Protein AF-A0A9X2FSE4-F1 (afdb_monomer_lite)

Sequence (200 aa):
MTEAEEPASAPETPPAPQLALAPPSAPRPLSRPARAAPDPEPAPVTEPETQTASSQDAEPEPETPPATDTSDAVADALAAALASTPAPAPAANPGPPMTGAEQSAFRVAVQQCWNVDVGSEAARVTLTVAFDLDPQGRVQGDVRRVGGQGGSEAAIEAAFQSARRAILRCQRDGYVLPAEKYEQWKEVEMTFDPSGMRMR

pLDDT: mean 75.87, std 19.59, range [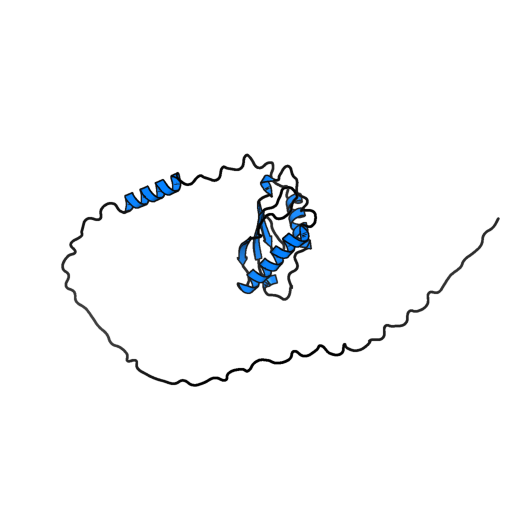38.88, 97.56]

Radius of gyration: 34.91 Å; chains: 1; bounding box: 100×98×65 Å

Structure (mmCIF, N/CA/C/O backbone):
data_AF-A0A9X2FSE4-F1
#
_entry.id   AF-A0A9X2FSE4-F1
#
loop_
_atom_site.group_PDB
_atom_site.id
_atom_site.type_symbol
_atom_site.label_atom_id
_atom_site.label_alt_id
_atom_site.label_comp_id
_atom_site.label_asym_id
_atom_site.label_entity_id
_atom_site.label_seq_id
_atom_site.pdbx_PDB_ins_code
_atom_site.Cartn_x
_atom_site.Cartn_y
_atom_site.Cartn_z
_atom_site.occupancy
_atom_site.B_iso_or_equiv
_atom_site.auth_seq_id
_atom_site.auth_comp_id
_atom_site.auth_asym_id
_atom_site.auth_atom_id
_atom_site.pdbx_PDB_model_num
ATOM 1 N N . MET A 1 1 ? -42.790 -56.589 -9.638 1.00 38.88 1 MET A N 1
ATOM 2 C CA . MET A 1 1 ? -42.576 -57.420 -10.837 1.00 38.88 1 MET A CA 1
ATOM 3 C C . MET A 1 1 ? -42.435 -56.441 -11.980 1.00 38.88 1 MET A C 1
ATOM 5 O O . MET A 1 1 ? -43.368 -55.681 -12.164 1.00 38.88 1 MET A O 1
ATOM 9 N N . THR A 1 2 ? -41.343 -56.262 -12.703 1.00 45.72 2 THR A N 1
ATOM 10 C CA . THR A 1 2 ? -40.018 -56.888 -12.847 1.00 45.72 2 THR A CA 1
ATOM 11 C C . THR A 1 2 ? -39.272 -55.849 -13.720 1.00 45.72 2 THR A C 1
ATOM 13 O O . THR A 1 2 ? -39.919 -55.209 -14.546 1.00 45.72 2 THR A O 1
ATOM 16 N N . GLU A 1 3 ? -38.085 -55.374 -13.332 1.00 48.84 3 GLU A N 1
ATOM 17 C CA . GLU A 1 3 ? -36.798 -55.693 -13.997 1.00 48.84 3 GLU A CA 1
ATOM 18 C C . GLU A 1 3 ? -36.902 -55.649 -15.532 1.00 48.84 3 GLU A C 1
ATOM 20 O O . GLU A 1 3 ? -37.735 -56.329 -16.122 1.00 48.84 3 GLU A O 1
ATOM 25 N N . ALA A 1 4 ? -36.175 -54.769 -16.215 1.00 53.94 4 ALA A N 1
ATOM 26 C CA . ALA A 1 4 ? -34.898 -55.083 -16.872 1.00 53.94 4 ALA A CA 1
ATOM 27 C C . ALA A 1 4 ? -34.822 -54.099 -18.065 1.00 53.94 4 ALA A C 1
ATOM 29 O O . ALA A 1 4 ? -35.860 -53.721 -18.598 1.00 53.94 4 ALA A O 1
ATOM 30 N N . GLU A 1 5 ? -33.712 -53.632 -18.607 1.00 59.22 5 GLU A N 1
ATOM 31 C CA . GLU A 1 5 ? -32.289 -53.805 -18.372 1.00 59.22 5 GLU A CA 1
ATOM 32 C C . GLU A 1 5 ? -31.661 -52.872 -19.418 1.00 59.22 5 GLU A C 1
ATOM 34 O O . GLU A 1 5 ? -32.062 -52.861 -20.584 1.00 59.22 5 GLU A O 1
ATOM 39 N N . GLU A 1 6 ? -30.740 -52.023 -18.983 1.00 64.81 6 GLU A N 1
ATOM 40 C CA . GLU A 1 6 ? -29.776 -51.391 -19.877 1.00 64.81 6 GLU A CA 1
ATOM 41 C C . GLU A 1 6 ? -28.691 -52.439 -20.161 1.00 64.81 6 GLU A C 1
ATOM 43 O O . GLU A 1 6 ? -28.321 -53.187 -19.252 1.00 64.81 6 GLU A O 1
ATOM 48 N N . PRO A 1 7 ? -28.132 -52.487 -21.380 1.00 58.19 7 PRO A N 1
ATOM 49 C CA . PRO A 1 7 ? -26.709 -52.175 -21.396 1.00 58.19 7 PRO A CA 1
ATOM 50 C C . PRO A 1 7 ? -26.240 -51.371 -22.620 1.00 58.19 7 PRO A C 1
ATOM 52 O O . PRO A 1 7 ? -26.471 -51.724 -23.771 1.00 58.19 7 PRO A O 1
ATOM 55 N N . ALA A 1 8 ? -25.456 -50.347 -22.285 1.00 47.50 8 ALA A N 1
ATOM 56 C CA . ALA A 1 8 ? -24.072 -50.142 -22.709 1.00 47.50 8 ALA A CA 1
ATOM 57 C C . ALA A 1 8 ? -23.718 -49.746 -24.161 1.00 47.50 8 ALA A C 1
ATOM 59 O O . ALA A 1 8 ? -23.919 -50.471 -25.129 1.00 47.50 8 ALA A O 1
ATOM 60 N N . SER A 1 9 ? -22.910 -48.677 -24.186 1.00 48.91 9 SER A N 1
ATOM 61 C CA . SER A 1 9 ? -21.738 -48.441 -25.045 1.00 48.91 9 SER A CA 1
ATOM 62 C C . SER A 1 9 ? -21.958 -48.008 -26.494 1.00 48.91 9 SER A C 1
ATOM 64 O O . SER A 1 9 ? -22.087 -48.827 -27.394 1.00 48.91 9 SER A O 1
ATOM 66 N N . ALA A 1 10 ? -21.759 -46.714 -26.759 1.00 58.28 10 ALA A N 1
ATOM 67 C CA . ALA A 1 10 ? -20.425 -46.167 -27.059 1.00 58.28 10 ALA A CA 1
ATOM 68 C C . ALA A 1 10 ? -20.511 -44.634 -27.243 1.00 58.28 10 ALA A C 1
ATOM 70 O O . ALA A 1 10 ? -21.368 -44.176 -27.998 1.00 58.28 10 ALA A O 1
ATOM 71 N N . PRO A 1 11 ? -19.659 -43.815 -26.595 1.00 53.06 11 PRO A N 1
ATOM 72 C CA . PRO A 1 11 ? -19.602 -42.393 -26.895 1.00 53.06 11 PRO A CA 1
ATOM 73 C C . PRO A 1 11 ? -18.859 -42.140 -28.211 1.00 53.06 11 PRO A C 1
ATOM 75 O O . PRO A 1 11 ? -17.763 -42.642 -28.466 1.00 53.06 11 PRO A O 1
ATOM 78 N N . GLU A 1 12 ? -19.522 -41.335 -29.027 1.00 54.59 12 GLU A N 1
ATOM 79 C CA . GLU A 1 12 ? -19.100 -40.732 -30.280 1.00 54.59 12 GLU A CA 1
ATOM 80 C C . GLU A 1 12 ? -17.696 -40.105 -30.174 1.00 54.59 12 GLU A C 1
ATOM 82 O O . GLU A 1 12 ? -17.358 -39.406 -29.218 1.00 54.59 12 GLU A O 1
ATOM 87 N N . THR A 1 13 ? -16.854 -40.388 -31.166 1.00 58.31 13 THR A N 1
ATOM 88 C CA . THR A 1 13 ? -15.516 -39.801 -31.307 1.00 58.31 13 THR A CA 1
ATOM 89 C C . THR A 1 13 ? -15.644 -38.298 -31.584 1.00 58.31 13 THR A C 1
ATOM 91 O O . THR A 1 13 ? -16.307 -37.936 -32.555 1.00 58.31 13 THR A O 1
ATOM 94 N N . PRO A 1 14 ? -15.011 -37.400 -30.807 1.00 68.69 14 PRO A N 1
ATOM 95 C CA . PRO A 1 14 ? -15.041 -35.976 -31.121 1.00 68.69 14 PRO A CA 1
ATOM 96 C C . PRO A 1 14 ? -14.159 -35.680 -32.350 1.00 68.69 14 PRO A C 1
ATOM 98 O O . PRO A 1 14 ? -13.049 -36.215 -32.448 1.00 68.69 14 PRO A O 1
ATOM 101 N N . PRO A 1 15 ? -14.591 -34.819 -33.290 1.00 62.81 15 PRO A N 1
ATOM 102 C CA . PRO A 1 15 ? -13.738 -34.394 -34.391 1.00 62.81 15 PRO A CA 1
ATOM 103 C C . PRO A 1 15 ? -12.624 -33.464 -33.886 1.00 62.81 15 PRO A C 1
ATOM 105 O O . PRO A 1 15 ? -12.834 -32.605 -33.029 1.00 62.81 15 PRO A O 1
ATOM 108 N N . ALA A 1 16 ? -11.422 -33.646 -34.436 1.00 63.47 16 ALA A N 1
ATOM 109 C CA . ALA A 1 16 ? -10.233 -32.857 -34.129 1.00 63.47 16 ALA A CA 1
ATOM 110 C C . ALA A 1 16 ? -10.429 -31.350 -34.422 1.00 63.47 16 ALA A C 1
ATOM 112 O O . ALA A 1 16 ? -11.073 -30.997 -35.416 1.00 63.47 16 ALA A O 1
ATOM 113 N N . PRO A 1 17 ? -9.840 -30.445 -33.614 1.00 62.47 17 PRO A N 1
ATOM 114 C CA . PRO A 1 17 ? -9.946 -29.008 -33.830 1.00 62.47 17 PRO A CA 1
ATOM 115 C C . PRO A 1 17 ? -9.133 -28.587 -35.058 1.00 62.47 17 PRO A C 1
ATOM 117 O O . PRO A 1 17 ? -7.914 -28.760 -35.118 1.00 62.47 17 PRO A O 1
ATOM 120 N N . GLN A 1 18 ? -9.817 -28.010 -36.045 1.00 61.47 18 GLN A N 1
ATOM 121 C CA . GLN A 1 18 ? -9.171 -27.388 -37.191 1.00 61.47 18 GLN A CA 1
ATOM 122 C C . GLN A 1 18 ? -8.450 -26.113 -36.743 1.00 61.47 18 GLN A C 1
ATOM 124 O O . GLN A 1 18 ? -9.057 -25.171 -36.235 1.00 61.47 18 GLN A O 1
ATOM 129 N N . LEU A 1 19 ? -7.132 -26.107 -36.941 1.00 55.91 19 LEU A N 1
ATOM 130 C CA . LEU A 1 19 ? -6.249 -24.953 -36.819 1.00 55.91 19 LEU A CA 1
ATOM 131 C C . LEU A 1 19 ? -6.655 -23.884 -37.846 1.00 55.91 19 LEU A C 1
ATOM 133 O O . LEU A 1 19 ? -6.151 -23.848 -38.967 1.00 55.91 19 LEU A O 1
ATOM 137 N N . ALA A 1 20 ? -7.571 -23.002 -37.454 1.00 60.12 20 ALA A N 1
ATOM 138 C CA . ALA A 1 20 ? -7.905 -21.795 -38.196 1.00 60.12 20 ALA A CA 1
ATOM 139 C C . ALA A 1 20 ? -6.886 -20.685 -37.879 1.00 60.12 20 ALA A C 1
ATOM 141 O O . ALA A 1 20 ? -7.006 -19.931 -36.919 1.00 60.12 20 ALA A O 1
ATOM 142 N N . LEU A 1 21 ? -5.823 -20.686 -38.680 1.00 57.19 21 LEU A N 1
ATOM 143 C CA . LEU A 1 21 ? -5.189 -19.536 -39.335 1.00 57.19 21 LEU A CA 1
ATOM 144 C C . LEU A 1 21 ? -5.565 -18.127 -38.817 1.00 57.19 21 LEU A C 1
ATOM 146 O O . LEU A 1 21 ? -6.654 -17.630 -39.073 1.00 57.19 21 LEU A O 1
ATOM 150 N N . ALA A 1 22 ? -4.569 -17.497 -38.186 1.00 60.19 22 ALA A N 1
ATOM 151 C CA . ALA A 1 22 ? -4.175 -16.079 -38.204 1.00 60.19 22 ALA A CA 1
ATOM 152 C C . ALA A 1 22 ? -5.255 -14.958 -38.205 1.00 60.19 22 ALA A C 1
ATOM 154 O O . ALA A 1 22 ? -6.065 -14.862 -39.127 1.00 60.19 22 ALA A O 1
ATOM 155 N N . PRO A 1 23 ? -5.185 -13.989 -37.266 1.00 67.50 23 PRO A N 1
ATOM 156 C CA . PRO A 1 23 ? -6.076 -12.829 -37.261 1.00 67.50 23 PRO A CA 1
ATOM 157 C C . PRO A 1 23 ? -5.721 -11.818 -38.372 1.00 67.50 23 PRO A C 1
ATOM 159 O O . PRO A 1 23 ? -4.550 -11.447 -38.501 1.00 67.50 23 PRO A O 1
ATOM 162 N N . PRO A 1 24 ? -6.693 -11.286 -39.138 1.00 59.19 24 PRO A N 1
ATOM 163 C CA . PRO A 1 24 ? -6.447 -10.132 -39.990 1.00 59.19 24 PRO A CA 1
ATOM 164 C C . PRO A 1 24 ? -6.537 -8.806 -39.211 1.00 59.19 24 PRO A C 1
ATOM 166 O O . PRO A 1 24 ? -7.571 -8.445 -38.660 1.00 59.19 24 PRO A O 1
ATOM 169 N N . SER A 1 25 ? -5.434 -8.058 -39.290 1.00 57.53 25 SER A N 1
ATOM 170 C CA . SER A 1 25 ? -5.367 -6.595 -39.437 1.00 57.53 25 SER A CA 1
ATOM 171 C C . SER A 1 25 ? -5.853 -5.697 -38.291 1.00 57.53 25 SER A C 1
ATOM 173 O O . SER A 1 25 ? -7.000 -5.264 -38.234 1.00 57.53 25 SER A O 1
ATOM 175 N N . ALA A 1 26 ? -4.893 -5.258 -37.471 1.00 63.41 26 ALA A N 1
ATOM 176 C CA . ALA A 1 26 ? -4.997 -4.026 -36.692 1.00 63.41 26 ALA A CA 1
ATOM 177 C C . ALA A 1 26 ? -4.962 -2.779 -37.612 1.00 63.41 26 ALA A C 1
ATOM 179 O O . ALA A 1 26 ? -4.158 -2.743 -38.554 1.00 63.41 26 ALA A O 1
ATOM 180 N N . PRO A 1 27 ? -5.767 -1.730 -37.349 1.00 64.75 27 PRO A N 1
ATOM 181 C CA . PRO A 1 27 ? -5.654 -0.461 -38.055 1.00 64.75 27 PRO A CA 1
ATOM 182 C C . PRO A 1 27 ? -4.345 0.246 -37.679 1.00 64.75 27 PRO A C 1
ATOM 184 O O . PRO A 1 27 ? -3.999 0.424 -36.512 1.00 64.75 27 PRO A O 1
ATOM 187 N N . ARG A 1 28 ? -3.597 0.623 -38.714 1.00 63.28 28 ARG A N 1
ATOM 188 C CA . ARG A 1 28 ? -2.287 1.271 -38.642 1.00 63.28 28 ARG A CA 1
ATOM 189 C C . ARG A 1 28 ? -2.463 2.725 -38.158 1.00 63.28 28 ARG A C 1
ATOM 191 O O . ARG A 1 28 ? -3.282 3.431 -38.746 1.00 63.28 28 ARG A O 1
ATOM 198 N N . PRO A 1 29 ? -1.730 3.202 -37.134 1.00 66.56 29 PRO A N 1
ATOM 199 C CA . PRO A 1 29 ? -1.832 4.593 -36.703 1.00 66.56 29 PRO A CA 1
ATOM 200 C C . PRO A 1 29 ? -1.345 5.531 -37.815 1.00 66.56 29 PRO A C 1
ATOM 202 O O . PRO A 1 29 ? -0.257 5.351 -38.370 1.00 66.56 29 PRO A O 1
ATOM 205 N N . LEU A 1 30 ? -2.169 6.527 -38.142 1.00 61.19 30 LEU A N 1
ATOM 206 C CA . LEU A 1 30 ? -1.809 7.613 -39.044 1.00 61.19 30 LEU A CA 1
ATOM 207 C C . LEU A 1 30 ? -0.837 8.573 -38.342 1.00 61.19 30 LEU A C 1
ATOM 209 O O . LEU A 1 30 ? -1.116 9.084 -37.263 1.00 61.19 30 LEU A O 1
ATOM 213 N N . SER A 1 31 ? 0.264 8.840 -39.044 1.00 55.72 31 SER A N 1
ATOM 214 C CA . SER A 1 31 ? 1.016 10.099 -39.036 1.00 55.72 31 SER A CA 1
ATOM 215 C C . SER A 1 31 ? 1.818 10.457 -37.780 1.00 55.72 31 SER A C 1
ATOM 217 O O . SER A 1 31 ? 1.374 11.146 -36.869 1.00 55.72 31 SER A O 1
ATOM 219 N N . ARG A 1 32 ? 3.098 10.080 -37.845 1.00 58.22 32 ARG A N 1
ATOM 220 C CA . ARG A 1 32 ? 4.232 10.699 -37.150 1.00 58.22 32 ARG A CA 1
ATOM 221 C C . ARG A 1 32 ? 4.420 12.147 -37.646 1.00 58.22 32 ARG A C 1
ATOM 223 O O . ARG A 1 32 ? 4.692 12.316 -38.836 1.00 58.22 32 ARG A O 1
ATOM 230 N N . PRO A 1 33 ? 4.352 13.174 -36.781 1.00 56.28 33 PRO A N 1
ATOM 231 C CA . PRO A 1 33 ? 4.863 14.501 -37.107 1.00 56.28 33 PRO A CA 1
ATOM 232 C C . PRO A 1 33 ? 6.384 14.457 -37.293 1.00 56.28 33 PRO A C 1
ATOM 234 O O . PRO A 1 33 ? 7.089 13.684 -36.643 1.00 56.28 33 PRO A O 1
ATOM 237 N N . ALA A 1 34 ? 6.858 15.256 -38.243 1.00 53.06 34 ALA A N 1
ATOM 238 C CA . ALA A 1 34 ? 8.199 15.239 -38.804 1.00 53.06 34 ALA A CA 1
ATOM 239 C C . ALA A 1 34 ? 9.333 15.339 -37.766 1.00 53.06 34 ALA A C 1
ATOM 241 O O . ALA A 1 34 ? 9.320 16.162 -36.855 1.00 53.06 34 ALA A O 1
ATOM 242 N N . ARG A 1 35 ? 10.360 14.515 -37.989 1.00 46.25 35 ARG A N 1
ATOM 243 C CA . ARG A 1 35 ? 11.695 14.628 -37.402 1.00 46.25 35 ARG A CA 1
ATOM 244 C C . ARG A 1 35 ? 12.378 15.854 -38.011 1.00 46.25 35 ARG A C 1
ATOM 246 O O . ARG A 1 35 ? 12.666 15.841 -39.205 1.00 46.25 35 ARG A O 1
ATOM 253 N N . ALA A 1 36 ? 12.645 16.881 -37.211 1.00 48.31 36 ALA A N 1
ATOM 254 C CA . ALA A 1 36 ? 13.622 17.899 -37.579 1.00 48.31 36 ALA A CA 1
ATOM 255 C C . ALA A 1 36 ? 15.014 17.241 -37.620 1.00 48.31 36 ALA A C 1
ATOM 257 O O . ALA A 1 36 ? 15.390 16.500 -36.708 1.00 48.31 36 ALA A O 1
ATOM 258 N N . ALA A 1 37 ? 15.716 17.427 -38.734 1.00 50.84 37 ALA A N 1
ATOM 259 C CA . ALA A 1 37 ? 17.075 16.948 -38.961 1.00 50.84 37 ALA A CA 1
ATOM 260 C C . ALA A 1 37 ? 18.115 17.838 -38.231 1.00 50.84 37 ALA A C 1
ATOM 262 O O . ALA A 1 37 ? 17.782 18.974 -37.892 1.00 50.84 37 ALA A O 1
ATOM 263 N N . PRO A 1 38 ? 19.333 17.321 -37.970 1.00 55.03 38 PRO A N 1
ATOM 264 C CA . PRO A 1 38 ? 20.384 17.980 -37.185 1.00 55.03 38 PRO A CA 1
ATOM 265 C C . PRO A 1 38 ? 21.395 18.793 -38.030 1.00 55.03 38 PRO A C 1
ATOM 267 O O . PRO A 1 38 ? 21.367 18.719 -39.259 1.00 55.03 38 PRO A O 1
ATOM 270 N N . ASP A 1 39 ? 22.322 19.436 -37.296 1.00 47.03 39 ASP A N 1
ATOM 271 C CA . ASP A 1 39 ? 23.662 19.975 -37.651 1.00 47.03 39 ASP A CA 1
ATOM 272 C C . ASP A 1 39 ? 23.775 21.438 -38.155 1.00 47.03 39 ASP A C 1
ATOM 274 O O . ASP A 1 39 ? 22.829 21.906 -38.794 1.00 47.03 39 ASP A O 1
ATOM 278 N N . PRO A 1 40 ? 24.907 22.175 -37.941 1.00 49.62 40 PRO A N 1
ATOM 279 C CA . PRO A 1 40 ? 26.223 21.746 -37.411 1.00 49.62 40 PRO A CA 1
ATOM 280 C C . PRO A 1 40 ? 26.934 22.679 -36.375 1.00 49.62 40 PRO A C 1
ATOM 282 O O . PRO A 1 40 ? 26.703 23.886 -36.316 1.00 49.62 40 PRO A O 1
ATOM 285 N N . GLU A 1 41 ? 27.865 22.105 -35.597 1.00 51.06 41 GLU A N 1
ATOM 286 C CA . GLU A 1 41 ? 29.060 22.761 -34.991 1.00 51.06 41 GLU A CA 1
ATOM 287 C C . GLU A 1 41 ? 30.138 22.968 -36.098 1.00 51.06 41 GLU A C 1
ATOM 289 O O . GLU A 1 41 ? 30.006 22.279 -37.115 1.00 51.06 41 GLU A O 1
ATOM 294 N N . PRO A 1 42 ? 31.214 23.808 -36.001 1.00 53.16 42 PRO A N 1
ATOM 295 C CA . PRO A 1 42 ? 32.275 23.619 -34.986 1.00 53.16 42 PRO A CA 1
ATOM 296 C C . PRO A 1 42 ? 33.190 24.835 -34.596 1.00 53.16 42 PRO A C 1
ATOM 298 O O . PRO A 1 42 ? 33.406 25.761 -35.376 1.00 53.16 42 PRO A O 1
ATOM 301 N N . ALA A 1 43 ? 33.859 24.683 -33.432 1.00 50.09 43 ALA A N 1
ATOM 302 C CA . ALA A 1 43 ? 35.312 24.899 -33.176 1.00 50.09 43 ALA A CA 1
ATOM 303 C C . ALA A 1 43 ? 35.928 26.336 -33.042 1.00 50.09 43 ALA A C 1
ATOM 305 O O . ALA A 1 43 ? 35.365 27.293 -33.563 1.00 50.09 43 ALA A O 1
ATOM 306 N N . PRO A 1 44 ? 37.181 26.522 -32.524 1.00 56.84 44 PRO A N 1
ATOM 307 C CA . PRO A 1 44 ? 37.935 25.816 -31.451 1.00 56.84 44 PRO A CA 1
ATOM 308 C C . PRO A 1 44 ? 38.920 26.704 -30.592 1.00 56.84 44 PRO A C 1
ATOM 310 O O . PRO A 1 44 ? 39.086 27.890 -30.852 1.00 56.84 44 PRO A O 1
ATOM 313 N N . VAL A 1 45 ? 39.669 26.047 -29.673 1.00 47.22 45 VAL A N 1
ATOM 314 C CA . VAL A 1 45 ? 41.005 26.374 -29.054 1.00 47.22 45 VAL A CA 1
ATOM 315 C C . VAL A 1 45 ? 41.045 27.584 -28.091 1.00 47.22 45 VAL A C 1
ATOM 317 O O . VAL A 1 45 ? 40.665 28.691 -28.440 1.00 47.22 45 VAL A O 1
ATOM 320 N N . THR A 1 46 ? 41.590 27.506 -26.870 1.00 42.72 46 THR A N 1
ATOM 321 C CA . THR A 1 46 ? 43.031 27.307 -26.620 1.00 42.72 46 THR A CA 1
ATOM 322 C C . THR A 1 46 ? 43.325 27.079 -25.130 1.00 42.72 46 THR A C 1
ATOM 324 O O . THR A 1 46 ? 43.034 27.941 -24.306 1.00 42.72 46 THR A O 1
ATOM 327 N N . GLU A 1 47 ? 43.949 25.944 -24.806 1.00 54.00 47 GLU A N 1
ATOM 328 C CA . GLU A 1 47 ? 44.836 25.780 -23.641 1.00 54.00 47 GLU A CA 1
ATOM 329 C C . GLU A 1 47 ? 46.218 26.365 -23.974 1.00 54.00 47 GLU A C 1
ATOM 331 O O . GLU A 1 47 ? 46.643 26.318 -25.132 1.00 54.00 47 GLU A O 1
ATOM 336 N N . PRO A 1 48 ? 46.951 26.877 -22.974 1.00 49.94 48 PRO A N 1
ATOM 337 C CA . PRO A 1 48 ? 48.225 26.216 -22.705 1.00 49.94 48 PRO A CA 1
ATOM 338 C C . PRO A 1 48 ? 48.544 26.075 -21.207 1.00 49.94 48 PRO A C 1
ATOM 340 O O . PRO A 1 48 ? 48.555 27.033 -20.441 1.00 49.94 48 PRO A O 1
ATOM 343 N N . GLU A 1 49 ? 48.796 24.829 -20.825 1.00 45.97 49 GLU A N 1
ATOM 344 C CA . GLU A 1 49 ? 50.000 24.316 -20.161 1.00 45.97 49 GLU A CA 1
ATOM 345 C C . GLU A 1 49 ? 50.888 25.250 -19.295 1.00 45.97 49 GLU A C 1
ATOM 347 O O . GLU A 1 49 ? 51.589 26.131 -19.783 1.00 45.97 49 GLU A O 1
ATOM 352 N N . THR A 1 50 ? 50.950 24.875 -18.008 1.00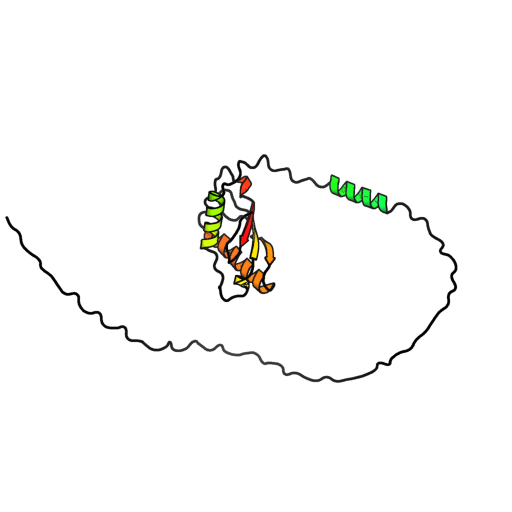 39.66 50 THR A N 1
ATOM 353 C CA . THR A 1 50 ? 52.167 24.479 -17.258 1.00 39.66 50 THR A CA 1
ATOM 354 C C . THR A 1 50 ? 53.244 25.539 -16.963 1.00 39.66 50 THR A C 1
ATOM 356 O O . THR A 1 50 ? 53.961 25.964 -17.861 1.00 39.66 50 THR A O 1
ATOM 359 N N . GLN A 1 51 ? 53.497 25.821 -15.668 1.00 45.16 51 GLN A N 1
ATOM 360 C CA . GLN A 1 51 ? 54.764 25.496 -14.963 1.00 45.16 51 GLN A CA 1
ATOM 361 C C . GLN A 1 51 ? 54.957 26.226 -13.611 1.00 45.16 51 GLN A C 1
ATOM 363 O O . GLN A 1 51 ? 55.033 27.444 -13.541 1.00 45.16 51 GLN A O 1
ATOM 368 N N . THR A 1 52 ? 55.093 25.398 -12.565 1.00 38.88 52 THR A N 1
ATOM 369 C CA . THR A 1 52 ? 56.058 25.418 -11.438 1.00 38.88 52 THR A CA 1
ATOM 370 C C . THR A 1 52 ? 56.418 26.678 -10.633 1.00 38.88 52 THR A C 1
ATOM 372 O O . THR A 1 52 ? 56.938 27.649 -11.164 1.00 38.88 52 THR A O 1
ATOM 375 N N . ALA A 1 53 ? 56.425 26.426 -9.307 1.00 40.84 53 ALA A N 1
ATOM 376 C CA . ALA A 1 53 ? 57.360 26.895 -8.268 1.00 40.84 53 ALA A CA 1
ATOM 377 C C . ALA A 1 53 ? 57.231 28.359 -7.813 1.00 40.84 53 ALA A C 1
ATOM 379 O O . ALA A 1 53 ? 56.938 29.242 -8.595 1.00 40.84 53 ALA A O 1
ATOM 380 N N . SER A 1 54 ? 57.529 28.754 -6.580 1.00 47.75 54 SER A N 1
ATOM 381 C CA . SER A 1 54 ? 57.650 28.147 -5.252 1.00 47.75 54 SER A CA 1
ATOM 382 C C . SER A 1 54 ? 57.905 29.350 -4.333 1.00 47.75 54 SER A C 1
ATOM 384 O O . SER A 1 54 ? 58.705 30.209 -4.688 1.00 47.75 54 SER A O 1
ATOM 386 N N . SER A 1 55 ? 57.311 29.331 -3.142 1.00 46.50 55 SER A N 1
ATOM 387 C CA . SER A 1 55 ? 57.825 29.937 -1.902 1.00 46.50 55 SER A CA 1
ATOM 388 C C . SER A 1 55 ? 57.753 31.453 -1.639 1.00 46.50 55 SER A C 1
ATOM 390 O O . SER A 1 55 ? 58.151 32.287 -2.444 1.00 46.50 55 SER A O 1
ATOM 392 N N . GLN A 1 56 ? 57.465 31.688 -0.348 1.00 43.97 56 GLN A N 1
ATOM 393 C CA . GLN A 1 56 ? 57.924 32.753 0.560 1.00 43.97 56 GLN A CA 1
ATOM 394 C C . GLN A 1 56 ? 56.901 33.882 0.780 1.00 43.97 56 GLN A C 1
ATOM 396 O O . GLN A 1 56 ? 56.711 34.742 -0.068 1.00 43.97 56 GLN A O 1
ATOM 401 N N . ASP A 1 57 ? 56.015 33.748 1.771 1.00 44.19 57 ASP A N 1
ATOM 402 C CA . ASP A 1 57 ? 56.231 33.971 3.219 1.00 44.19 57 ASP A CA 1
ATOM 403 C C . ASP A 1 57 ? 56.458 35.453 3.551 1.00 44.19 57 ASP A C 1
ATOM 405 O O . ASP A 1 57 ? 57.526 36.000 3.281 1.00 44.19 57 ASP A O 1
ATOM 409 N N . ALA A 1 58 ? 55.414 36.078 4.103 1.00 40.00 58 ALA A N 1
ATOM 410 C CA . ALA A 1 58 ? 55.491 37.175 5.065 1.00 40.00 58 ALA A CA 1
ATOM 411 C C . ALA A 1 58 ? 54.084 37.428 5.641 1.00 40.00 58 ALA A C 1
ATOM 413 O O . ALA A 1 58 ? 53.239 38.084 5.030 1.00 40.00 58 ALA A O 1
ATOM 414 N N . GLU A 1 59 ? 53.848 36.857 6.818 1.00 46.69 59 GLU A N 1
ATOM 415 C CA . GLU A 1 59 ? 52.792 37.219 7.768 1.00 46.69 59 GLU A CA 1
ATOM 416 C C . GLU A 1 59 ? 52.977 38.678 8.248 1.00 46.69 59 GLU A C 1
ATOM 418 O O . GLU A 1 59 ? 54.109 39.170 8.312 1.00 46.69 59 GLU A O 1
ATOM 423 N N . PRO A 1 60 ? 51.883 39.402 8.546 1.00 43.00 60 PRO A N 1
ATOM 424 C CA . PRO A 1 60 ? 51.643 39.707 9.957 1.00 43.00 60 PRO A CA 1
ATOM 425 C C . PRO A 1 60 ? 50.165 39.601 10.386 1.00 43.00 60 PRO A C 1
ATOM 427 O O . PRO A 1 60 ? 49.276 40.182 9.773 1.00 43.00 60 PRO A O 1
ATOM 430 N N . GLU A 1 61 ? 49.985 38.870 11.489 1.00 42.97 61 GLU A N 1
ATOM 431 C CA . GLU A 1 61 ? 49.032 39.017 12.605 1.00 42.97 61 GLU A CA 1
ATOM 432 C C . GLU A 1 61 ? 47.518 39.261 12.354 1.00 42.97 61 GLU A C 1
ATOM 434 O O . GLU A 1 61 ? 47.115 40.309 11.847 1.00 42.97 61 GLU A O 1
ATOM 439 N N . PRO A 1 62 ? 46.638 38.347 12.825 1.00 47.84 62 PRO A N 1
ATOM 440 C CA . PRO A 1 62 ? 45.188 38.532 12.827 1.00 47.84 62 PRO A CA 1
ATOM 441 C C . PRO A 1 62 ? 44.684 39.266 14.085 1.00 47.84 62 PRO A C 1
ATOM 443 O O . PRO A 1 62 ? 44.710 38.726 15.193 1.00 47.84 62 PRO A O 1
ATOM 446 N N . GLU A 1 63 ? 44.100 40.456 13.915 1.00 46.50 63 GLU A N 1
ATOM 447 C CA . GLU A 1 63 ? 43.193 41.023 14.921 1.00 46.50 63 GLU A CA 1
ATOM 448 C C . GLU A 1 63 ? 41.873 40.237 14.918 1.00 46.50 63 GLU A C 1
ATOM 450 O O . GLU A 1 63 ? 41.087 40.268 13.971 1.00 46.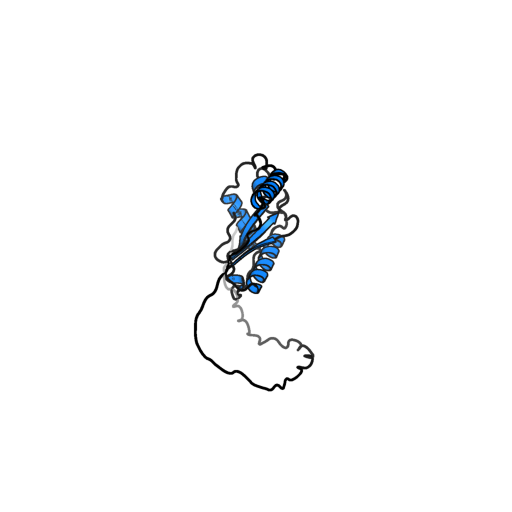50 63 GLU A O 1
ATOM 455 N N . THR A 1 64 ? 41.647 39.490 15.997 1.00 45.25 64 THR A N 1
ATOM 456 C CA . THR A 1 64 ? 40.438 38.697 16.236 1.00 45.25 64 THR A CA 1
ATOM 457 C C . THR A 1 64 ? 39.387 39.573 16.928 1.00 45.25 64 THR A C 1
ATOM 459 O O . THR A 1 64 ? 39.623 39.983 18.067 1.00 45.25 64 THR A O 1
ATOM 462 N N . PRO A 1 65 ? 38.216 39.862 16.328 1.00 55.72 65 PRO A N 1
ATOM 463 C CA . PRO A 1 65 ? 37.084 40.364 17.097 1.00 55.72 65 PRO A CA 1
ATOM 464 C C . PRO A 1 65 ? 36.545 39.240 18.005 1.00 55.72 65 PRO A C 1
ATOM 466 O O . PRO A 1 65 ? 36.517 38.079 17.587 1.00 55.72 65 PRO A O 1
ATOM 469 N N . PRO A 1 66 ? 36.116 39.542 19.244 1.00 47.94 66 PRO A N 1
ATOM 470 C CA . PRO A 1 66 ? 35.666 38.523 20.184 1.00 47.94 66 PRO A CA 1
ATOM 471 C C . PRO A 1 66 ? 34.411 37.823 19.651 1.00 47.94 66 PRO A C 1
ATOM 473 O O . PRO A 1 66 ? 33.380 38.454 19.422 1.00 47.94 66 PRO A O 1
ATOM 476 N N . ALA A 1 67 ? 34.504 36.505 19.468 1.00 48.69 67 ALA A N 1
ATOM 477 C CA . ALA A 1 67 ? 33.371 35.639 19.183 1.00 48.69 67 ALA A CA 1
ATOM 478 C C . ALA A 1 67 ? 32.457 35.592 20.417 1.00 48.69 67 ALA A C 1
ATOM 480 O O . ALA A 1 67 ? 32.681 34.816 21.342 1.00 48.69 67 ALA A O 1
ATOM 481 N N . THR A 1 68 ? 31.446 36.455 20.459 1.00 50.47 68 THR A N 1
ATOM 482 C CA . THR A 1 68 ? 30.374 36.366 21.453 1.00 50.47 68 THR A CA 1
ATOM 483 C C . THR A 1 68 ? 29.428 35.227 21.086 1.00 50.47 68 THR A C 1
ATOM 485 O O . THR A 1 68 ? 28.822 35.254 20.013 1.00 50.47 68 THR A O 1
ATOM 488 N N . ASP A 1 69 ? 29.346 34.236 21.976 1.00 57.94 69 ASP A N 1
ATOM 489 C CA . ASP A 1 69 ? 28.226 33.336 22.313 1.00 57.94 69 ASP A CA 1
ATOM 490 C C . ASP A 1 69 ? 27.092 33.116 21.295 1.00 57.94 69 ASP A C 1
ATOM 492 O O . ASP A 1 69 ? 25.908 33.085 21.621 1.00 57.94 69 ASP A O 1
ATOM 496 N N . THR A 1 70 ? 27.423 32.897 20.025 1.00 59.72 70 THR A N 1
ATOM 497 C CA . THR A 1 70 ? 26.419 32.488 19.027 1.00 59.72 70 THR A CA 1
ATOM 498 C C . THR A 1 70 ? 26.006 31.029 19.235 1.00 59.72 70 THR A C 1
ATOM 500 O O . THR A 1 70 ? 24.896 30.639 18.885 1.00 59.72 70 THR A O 1
ATOM 503 N N . SER A 1 71 ? 26.873 30.218 19.847 1.00 61.88 71 SER A N 1
ATOM 504 C CA . SER A 1 71 ? 26.595 28.802 20.098 1.00 61.88 71 SER A CA 1
ATOM 505 C C . SER A 1 71 ? 25.516 28.604 21.167 1.00 61.88 71 SER A C 1
ATOM 507 O O . SER A 1 71 ? 24.653 27.744 20.996 1.00 61.88 71 SER A O 1
ATOM 509 N N . ASP A 1 72 ? 25.511 29.434 22.213 1.00 69.00 72 ASP A N 1
ATOM 510 C CA . ASP A 1 72 ? 24.521 29.356 23.293 1.00 69.00 72 ASP A CA 1
ATOM 511 C C . ASP A 1 72 ? 23.144 29.865 22.849 1.00 69.00 72 ASP A C 1
ATOM 513 O O . ASP A 1 72 ? 22.128 29.243 23.150 1.00 69.00 72 ASP A O 1
ATOM 517 N N . AL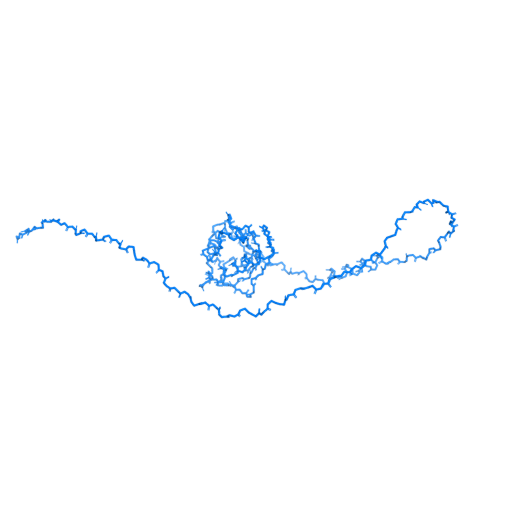A A 1 73 ? 23.089 30.926 22.036 1.00 68.62 73 ALA A N 1
ATOM 518 C CA . ALA A 1 73 ? 21.828 31.429 21.484 1.00 68.62 73 ALA A CA 1
ATOM 519 C C . ALA A 1 73 ? 21.157 30.430 20.520 1.00 68.62 73 ALA A C 1
ATOM 521 O O . ALA A 1 73 ? 19.932 30.303 20.496 1.00 68.62 73 ALA A O 1
ATOM 522 N N . VAL A 1 74 ? 21.950 29.697 19.730 1.00 73.50 74 VAL A N 1
ATOM 523 C CA . VAL A 1 74 ? 21.436 28.644 18.839 1.00 73.50 74 VAL A CA 1
ATOM 524 C C . VAL A 1 74 ? 20.988 27.419 19.641 1.00 73.50 74 VAL A C 1
ATOM 526 O O . VAL A 1 74 ? 19.958 26.826 19.315 1.00 73.50 74 VAL A O 1
ATOM 529 N N . ALA A 1 75 ? 21.711 27.060 20.707 1.00 75.31 75 ALA A N 1
ATOM 530 C CA . ALA A 1 75 ? 21.325 25.973 21.603 1.00 75.31 75 ALA A CA 1
ATOM 531 C C . ALA A 1 75 ? 20.006 26.271 22.337 1.00 75.31 75 ALA A C 1
ATOM 533 O O . ALA A 1 75 ? 19.134 25.402 22.396 1.00 75.31 75 ALA A O 1
ATOM 534 N N . ASP A 1 76 ? 19.824 27.500 22.823 1.00 77.50 76 ASP A N 1
ATOM 535 C CA . ASP A 1 76 ? 18.599 27.928 23.504 1.00 77.50 76 ASP A CA 1
ATOM 536 C C . ASP A 1 76 ? 17.399 27.985 22.541 1.00 77.50 76 ASP A C 1
ATOM 538 O O . ASP A 1 76 ? 16.325 27.461 22.841 1.00 77.50 76 ASP A O 1
ATOM 542 N N . ALA A 1 77 ? 17.601 28.490 21.317 1.00 72.31 77 ALA A N 1
ATOM 543 C CA . ALA A 1 77 ? 16.568 28.495 20.279 1.00 72.31 77 ALA A CA 1
ATOM 544 C C . ALA A 1 77 ? 16.139 27.075 19.859 1.00 72.31 77 ALA A C 1
ATOM 546 O O . ALA A 1 77 ? 14.950 26.822 19.639 1.00 72.31 77 ALA A O 1
ATOM 547 N N . LEU A 1 78 ? 17.082 26.130 19.781 1.00 75.06 78 LEU A N 1
ATOM 548 C CA . LEU A 1 78 ? 16.784 24.728 19.486 1.00 75.06 78 LEU A CA 1
ATOM 549 C C . LEU A 1 78 ? 16.044 24.052 20.653 1.00 75.06 78 LEU A C 1
ATOM 551 O O . LEU A 1 78 ? 15.085 23.312 20.428 1.00 75.06 78 LEU A O 1
ATOM 555 N N . ALA A 1 79 ? 16.442 24.336 21.897 1.00 77.31 79 ALA A N 1
ATOM 556 C CA . ALA A 1 79 ? 15.781 23.823 23.094 1.00 77.31 79 ALA A CA 1
ATOM 557 C C . ALA A 1 79 ? 14.341 24.347 23.224 1.00 77.31 79 ALA A C 1
ATOM 559 O O . ALA A 1 79 ? 13.423 23.570 23.495 1.00 77.31 79 ALA A O 1
ATOM 560 N N . ALA A 1 80 ? 14.115 25.635 22.950 1.00 75.44 80 ALA A N 1
ATOM 561 C CA . ALA A 1 80 ? 12.786 26.240 22.947 1.00 75.44 80 ALA A CA 1
ATOM 562 C C . ALA A 1 80 ? 11.881 25.669 21.837 1.00 75.44 80 ALA A C 1
ATOM 564 O O . ALA A 1 80 ? 10.687 25.447 22.067 1.00 75.44 80 ALA A O 1
ATOM 565 N N . ALA A 1 81 ? 12.436 25.370 20.656 1.00 71.25 81 ALA A N 1
ATOM 566 C CA . ALA A 1 81 ? 11.704 24.728 19.562 1.00 71.25 81 ALA A CA 1
ATOM 567 C C . ALA A 1 81 ? 11.300 23.279 19.900 1.00 71.25 81 ALA A C 1
ATOM 569 O O . ALA A 1 81 ? 10.164 22.872 19.648 1.00 71.25 81 ALA A O 1
ATOM 570 N N . LEU A 1 82 ? 12.193 22.517 20.541 1.00 69.75 82 LEU A N 1
ATOM 571 C CA . LEU A 1 82 ? 11.907 21.156 21.008 1.00 69.75 82 LEU A CA 1
ATOM 572 C C . LEU A 1 82 ? 10.882 21.142 22.154 1.00 69.75 82 LEU A C 1
ATOM 574 O O . LEU A 1 82 ? 10.002 20.286 22.171 1.00 69.75 82 LEU A O 1
ATOM 578 N N . ALA A 1 83 ? 10.939 22.114 23.070 1.00 71.69 83 ALA A N 1
ATOM 579 C CA . ALA A 1 83 ? 9.986 22.247 24.177 1.00 71.69 83 ALA A CA 1
ATOM 580 C C . ALA A 1 83 ? 8.584 22.705 23.730 1.00 71.69 83 ALA A C 1
ATOM 582 O O . ALA A 1 83 ? 7.597 22.419 24.406 1.00 71.69 83 ALA A O 1
ATOM 583 N N . SER A 1 84 ? 8.490 23.395 22.589 1.00 66.69 84 SER A N 1
ATOM 584 C CA . SER A 1 84 ? 7.227 23.907 22.036 1.00 66.69 84 SER A CA 1
ATOM 585 C C . SER A 1 84 ? 6.554 22.948 21.054 1.00 66.69 84 SER A C 1
ATOM 587 O O . SER A 1 84 ? 5.496 23.276 20.521 1.00 66.69 84 SER A O 1
ATOM 589 N N . THR A 1 85 ? 7.144 21.777 20.798 1.00 63.94 85 THR A N 1
ATOM 590 C CA . THR A 1 85 ? 6.543 20.757 19.936 1.00 63.94 85 THR A CA 1
ATOM 591 C C . THR A 1 85 ? 5.672 19.846 20.802 1.00 63.94 85 THR A C 1
ATOM 593 O O . THR A 1 85 ? 6.219 19.084 21.603 1.00 63.94 85 THR A O 1
ATOM 596 N N . PRO A 1 86 ? 4.329 19.881 20.688 1.00 60.78 86 PRO A N 1
ATOM 597 C CA . PRO A 1 86 ? 3.491 18.908 21.369 1.00 60.78 86 PRO A CA 1
ATOM 598 C C . PRO A 1 86 ? 3.875 17.526 20.845 1.00 60.78 86 PRO A C 1
ATOM 600 O O . PRO A 1 86 ? 3.701 17.238 19.660 1.00 60.78 86 PRO A O 1
ATOM 603 N N . ALA A 1 87 ? 4.432 16.681 21.712 1.00 65.12 87 ALA A N 1
ATOM 604 C CA . ALA A 1 87 ? 4.617 15.280 21.379 1.00 65.12 87 ALA A CA 1
ATOM 605 C C . ALA A 1 87 ? 3.234 14.699 21.031 1.00 65.12 87 ALA A C 1
ATOM 607 O O . ALA A 1 87 ? 2.282 14.957 21.780 1.00 65.12 87 ALA A O 1
ATOM 608 N N . PRO A 1 88 ? 3.083 13.951 19.921 1.00 60.94 88 PRO A N 1
ATOM 609 C CA . PRO A 1 88 ? 1.843 13.235 19.668 1.00 60.94 88 PRO A CA 1
ATOM 610 C C . PRO A 1 88 ? 1.547 12.394 20.908 1.00 60.94 88 PRO A C 1
ATOM 612 O O . PRO A 1 88 ? 2.409 11.648 21.379 1.00 60.94 88 PRO A O 1
ATOM 615 N N . ALA A 1 89 ? 0.365 12.595 21.495 1.00 63.22 89 ALA A N 1
ATOM 616 C CA . ALA A 1 89 ? -0.031 11.863 22.685 1.00 63.22 89 ALA A CA 1
ATOM 617 C C . ALA A 1 89 ? 0.115 10.362 22.385 1.00 63.22 89 ALA A C 1
ATOM 619 O O . ALA A 1 89 ? -0.408 9.914 21.359 1.00 63.22 89 ALA A O 1
ATOM 620 N N . PRO A 1 90 ? 0.837 9.584 23.215 1.00 58.56 90 PRO A N 1
ATOM 621 C CA . PRO A 1 90 ? 0.951 8.155 22.988 1.00 58.56 90 PRO A CA 1
ATOM 622 C C . PRO A 1 90 ? -0.463 7.582 22.979 1.00 58.56 90 PRO A C 1
ATOM 624 O O . PRO A 1 90 ? -1.226 7.806 23.923 1.00 58.56 90 PRO A O 1
ATOM 627 N N . ALA A 1 91 ? -0.822 6.900 21.888 1.00 62.81 91 ALA A N 1
ATOM 628 C CA . ALA A 1 91 ? -2.104 6.224 21.776 1.00 62.81 91 ALA A CA 1
ATOM 629 C C . ALA A 1 91 ? -2.308 5.384 23.042 1.00 62.81 91 ALA A C 1
ATOM 631 O O . ALA A 1 91 ? -1.438 4.594 23.422 1.00 62.81 91 ALA A O 1
ATOM 632 N N . ALA A 1 92 ? -3.421 5.628 23.738 1.00 62.09 92 ALA A N 1
ATOM 633 C CA . ALA A 1 92 ? -3.788 4.877 24.925 1.00 62.09 92 ALA A CA 1
ATOM 634 C C . ALA A 1 92 ? -3.719 3.388 24.575 1.00 62.09 92 ALA A C 1
ATOM 636 O O . ALA A 1 92 ? -4.373 2.966 23.629 1.00 62.09 92 ALA A O 1
ATOM 637 N N . ASN A 1 93 ? -2.855 2.667 25.298 1.00 67.25 93 ASN A N 1
ATOM 638 C CA . ASN A 1 93 ? -2.515 1.249 25.167 1.00 67.25 93 ASN A CA 1
ATOM 639 C C . ASN A 1 93 ? -3.292 0.529 24.035 1.00 67.25 93 ASN A C 1
ATOM 641 O O . ASN A 1 93 ? -4.446 0.167 24.275 1.00 67.25 93 ASN A O 1
ATOM 645 N N . PRO A 1 94 ? -2.713 0.369 22.824 1.00 69.19 94 PRO A N 1
ATOM 646 C CA . PRO A 1 94 ? -3.433 0.140 21.557 1.00 69.19 94 PRO A CA 1
ATOM 647 C C . PRO A 1 94 ? -4.145 -1.227 21.410 1.00 69.19 94 PRO A C 1
ATOM 649 O O . PRO A 1 94 ? -4.308 -1.753 20.313 1.00 69.19 94 PRO A O 1
ATOM 652 N N . GLY A 1 95 ? -4.594 -1.841 22.501 1.00 77.38 95 GLY A N 1
ATOM 653 C CA . GLY A 1 95 ? -5.127 -3.194 22.535 1.00 77.38 95 GLY A CA 1
ATOM 654 C C . GLY A 1 95 ? -4.028 -4.253 22.378 1.00 77.38 95 GLY A C 1
ATOM 655 O O . GLY A 1 95 ? -2.853 -3.928 22.195 1.00 77.38 95 GLY A O 1
ATOM 656 N N . PRO A 1 96 ? -4.379 -5.543 22.489 1.00 84.00 96 PRO A N 1
ATOM 657 C CA . PRO A 1 96 ? -3.449 -6.633 22.221 1.00 84.00 96 PRO A CA 1
ATOM 658 C C . PRO A 1 96 ? -2.925 -6.573 20.776 1.00 84.00 96 PRO A C 1
ATOM 660 O O . PRO A 1 96 ? -3.699 -6.247 19.872 1.00 84.00 96 PRO A O 1
ATOM 663 N N . PRO A 1 97 ? -1.657 -6.944 20.522 1.00 88.31 97 PRO A N 1
ATOM 664 C CA . PRO A 1 97 ? -1.111 -6.953 19.169 1.00 88.31 97 PRO A CA 1
ATOM 665 C C . PRO A 1 97 ? -1.872 -7.934 18.266 1.00 88.31 97 PRO A C 1
ATOM 667 O O . PRO A 1 97 ? -2.419 -8.947 18.722 1.00 88.31 97 PRO A O 1
ATOM 670 N N . MET A 1 98 ? -1.885 -7.663 16.959 1.00 90.88 98 MET A N 1
ATOM 671 C CA . MET A 1 98 ? -2.398 -8.624 15.983 1.00 90.88 98 MET A CA 1
ATOM 672 C C . MET A 1 98 ? -1.563 -9.906 16.001 1.00 90.88 98 MET A C 1
ATOM 674 O O . MET A 1 98 ? -0.332 -9.878 15.994 1.00 90.88 98 MET A O 1
ATOM 678 N N . THR A 1 99 ? -2.236 -11.047 15.964 1.00 93.50 99 THR A N 1
ATOM 679 C CA . THR A 1 99 ? -1.605 -12.357 15.831 1.00 93.50 99 THR A CA 1
ATOM 680 C C . THR A 1 99 ? -0.980 -12.513 14.444 1.00 93.50 99 THR A C 1
ATOM 682 O O . THR A 1 99 ? -1.426 -11.916 13.461 1.00 93.50 99 THR A O 1
ATOM 685 N N . GLY A 1 100 ? 0.023 -13.387 14.329 1.00 92.25 100 GLY A N 1
ATOM 686 C CA . GLY A 1 100 ? 0.658 -13.668 13.039 1.00 92.25 100 GLY A CA 1
ATOM 687 C C . GLY A 1 100 ? -0.310 -14.224 11.987 1.00 92.25 100 GLY A C 1
ATOM 688 O O . GLY A 1 100 ? -0.125 -13.973 10.796 1.00 92.25 100 GLY A O 1
ATOM 689 N N . ALA A 1 101 ? -1.363 -14.936 12.406 1.00 93.44 101 ALA A N 1
ATOM 690 C CA . ALA A 1 101 ? -2.398 -15.445 11.508 1.00 93.44 101 ALA A CA 1
ATOM 691 C C . ALA A 1 101 ? -3.263 -14.314 10.932 1.00 93.44 101 ALA A C 1
ATOM 693 O O . ALA A 1 101 ? -3.490 -14.287 9.726 1.00 93.44 101 ALA A O 1
ATOM 694 N N . GLU A 1 102 ? -3.680 -13.353 11.763 1.00 94.31 102 GLU A N 1
ATOM 695 C CA . GLU A 1 102 ? -4.456 -12.182 11.326 1.00 94.31 102 GLU A CA 1
ATOM 696 C C . GLU A 1 102 ? -3.635 -11.302 10.374 1.00 94.31 102 GLU A C 1
ATOM 698 O O . GLU A 1 102 ? -4.108 -10.943 9.296 1.00 94.31 102 GLU A O 1
ATOM 703 N N . GLN A 1 103 ? -2.370 -11.032 10.714 1.00 93.50 103 GLN A N 1
ATOM 704 C CA . GLN A 1 103 ? -1.464 -10.301 9.827 1.00 93.50 103 GLN A CA 1
ATOM 705 C C . GLN A 1 103 ? -1.267 -11.048 8.496 1.00 93.50 103 GLN A C 1
ATOM 707 O O . GLN A 1 103 ? -1.345 -10.475 7.411 1.00 93.50 103 GLN A O 1
ATOM 712 N N . SER A 1 104 ? -1.057 -12.364 8.550 1.00 93.00 104 SER A N 1
ATOM 713 C CA . SER A 1 104 ? -0.882 -13.169 7.339 1.00 93.00 104 SER A CA 1
ATOM 714 C C . SER A 1 104 ? -2.133 -13.184 6.463 1.00 93.00 104 SER A C 1
ATOM 716 O O . SER A 1 104 ? -2.001 -13.089 5.245 1.00 93.00 104 SER A O 1
ATOM 718 N N . ALA A 1 105 ? -3.324 -13.269 7.061 1.00 94.25 105 ALA A N 1
ATOM 719 C CA . ALA A 1 105 ? -4.593 -13.223 6.344 1.00 94.25 105 ALA A CA 1
ATOM 720 C C . ALA A 1 105 ? -4.781 -11.880 5.632 1.00 94.25 105 ALA A C 1
ATOM 722 O O . ALA A 1 105 ? -5.093 -11.861 4.441 1.00 94.25 105 ALA A O 1
ATOM 723 N N . PHE A 1 106 ? -4.506 -10.768 6.318 1.00 95.12 106 PHE A N 1
ATOM 724 C CA . PHE A 1 106 ? -4.566 -9.440 5.712 1.00 95.12 106 PHE A CA 1
ATOM 725 C C . PHE A 1 106 ? -3.554 -9.287 4.570 1.00 95.12 106 PHE A C 1
ATOM 727 O O . PHE A 1 106 ? -3.919 -8.899 3.459 1.00 95.12 106 PHE A O 1
ATOM 734 N N . ARG A 1 107 ? -2.304 -9.709 4.789 1.00 94.25 107 ARG A N 1
ATOM 735 C CA . ARG A 1 107 ? -1.276 -9.723 3.747 1.00 94.25 107 ARG A CA 1
ATOM 736 C C . ARG A 1 107 ? -1.743 -10.499 2.512 1.00 94.25 107 ARG A C 1
ATOM 738 O O . ARG A 1 107 ? -1.598 -9.994 1.402 1.00 94.25 107 ARG A O 1
ATOM 745 N N . VAL A 1 108 ? -2.285 -11.707 2.693 1.00 93.88 108 VAL A N 1
ATOM 746 C CA . VAL A 1 108 ? -2.804 -12.548 1.600 1.00 93.88 108 VAL A CA 1
ATOM 747 C C . VAL A 1 108 ? -3.965 -11.860 0.888 1.00 93.88 108 VAL A C 1
ATOM 749 O O . VAL A 1 108 ? -3.996 -11.868 -0.340 1.00 93.88 108 VAL A O 1
ATOM 752 N N . ALA A 1 109 ? -4.877 -11.225 1.628 1.00 95.00 109 ALA A N 1
ATOM 753 C CA . ALA A 1 109 ? -5.998 -10.496 1.049 1.00 95.00 109 ALA A CA 1
ATOM 754 C C . ALA A 1 109 ? -5.520 -9.397 0.092 1.00 95.00 109 ALA A C 1
ATOM 756 O O . ALA A 1 109 ? -6.017 -9.319 -1.023 1.00 95.00 109 ALA A O 1
ATOM 757 N N . VAL A 1 110 ? -4.504 -8.608 0.456 1.00 95.25 110 VAL A N 1
ATOM 758 C CA . VAL A 1 110 ? -3.942 -7.604 -0.468 1.00 95.25 110 VAL A CA 1
ATOM 759 C C . VAL A 1 110 ? -3.213 -8.267 -1.647 1.00 95.25 110 VAL A C 1
ATOM 761 O O . VAL A 1 110 ? -3.332 -7.827 -2.794 1.00 95.25 110 VAL A O 1
ATOM 764 N N . GLN A 1 111 ? -2.481 -9.352 -1.378 1.00 92.25 111 GLN A N 1
ATOM 765 C CA . GLN A 1 111 ? -1.687 -10.100 -2.360 1.00 92.25 111 GLN A CA 1
ATOM 766 C C . GLN A 1 111 ? -2.531 -10.623 -3.526 1.00 92.25 111 GLN A C 1
ATOM 768 O O . GLN A 1 111 ? -2.084 -10.586 -4.667 1.00 92.25 111 GLN A O 1
ATOM 773 N N . GLN A 1 112 ? -3.765 -11.058 -3.258 1.00 92.81 112 GLN A N 1
ATOM 774 C CA . GLN A 1 112 ? -4.672 -11.595 -4.278 1.00 92.81 112 GLN A CA 1
ATOM 775 C C . GLN A 1 112 ? -4.987 -10.602 -5.406 1.00 92.81 112 GLN A C 1
ATOM 777 O O . GLN A 1 112 ? -5.309 -11.018 -6.518 1.00 92.81 112 GLN A O 1
ATOM 782 N N . CYS A 1 113 ? -4.890 -9.295 -5.146 1.00 95.44 113 CYS A N 1
ATOM 783 C CA . CYS A 1 113 ? -5.104 -8.264 -6.161 1.00 95.44 113 CYS A CA 1
ATOM 784 C C . CYS A 1 113 ? -3.815 -7.693 -6.745 1.00 95.44 113 CYS A C 1
ATOM 786 O O . CYS A 1 113 ? -3.890 -6.889 -7.683 1.00 95.44 113 CYS A O 1
ATOM 788 N N . TRP A 1 114 ? -2.656 -8.057 -6.198 1.00 93.44 114 TRP A N 1
ATOM 789 C CA . TRP A 1 114 ? -1.383 -7.531 -6.655 1.00 93.44 114 TRP A CA 1
ATOM 790 C C . TRP A 1 114 ? -0.923 -8.276 -7.901 1.00 93.44 114 TRP A C 1
ATOM 792 O O . TRP A 1 114 ? -0.734 -9.487 -7.894 1.00 93.44 114 TRP A O 1
ATOM 802 N N . ASN A 1 115 ? -0.777 -7.534 -8.997 1.00 89.31 115 ASN A N 1
ATOM 803 C CA . ASN A 1 115 ? -0.352 -8.076 -10.278 1.00 89.31 115 ASN A CA 1
ATOM 804 C C . ASN A 1 115 ? 0.834 -7.264 -10.796 1.00 89.31 115 ASN A C 1
ATOM 806 O O . ASN A 1 115 ? 0.708 -6.069 -11.082 1.00 89.31 115 ASN A O 1
ATOM 810 N N . VAL A 1 116 ? 1.983 -7.918 -10.903 1.00 86.81 116 VAL A N 1
ATOM 811 C CA . VAL A 1 116 ? 3.202 -7.359 -11.479 1.00 86.81 116 VAL A CA 1
ATOM 812 C C . VAL A 1 116 ? 3.581 -8.222 -12.670 1.00 86.81 116 VAL A C 1
ATOM 814 O O . VAL A 1 116 ? 3.567 -9.448 -12.584 1.00 86.81 116 VAL A O 1
ATOM 817 N N . ASP A 1 117 ? 3.920 -7.577 -13.782 1.00 87.75 117 ASP A N 1
ATOM 818 C CA . ASP A 1 117 ? 4.451 -8.282 -14.939 1.00 87.75 117 ASP A CA 1
ATOM 819 C C . ASP A 1 117 ? 5.834 -8.845 -14.594 1.00 87.75 117 ASP A C 1
ATOM 821 O O . ASP A 1 117 ? 6.785 -8.085 -14.400 1.00 87.75 117 ASP A O 1
ATOM 825 N N . VAL A 1 118 ? 5.935 -10.174 -14.517 1.00 86.12 118 VAL A N 1
ATOM 826 C CA . VAL A 1 118 ? 7.149 -10.911 -14.133 1.00 86.12 118 VAL A CA 1
ATOM 827 C C . VAL A 1 118 ? 8.340 -10.644 -15.059 1.00 86.12 118 VAL A C 1
ATOM 829 O O . VAL A 1 118 ? 9.482 -10.845 -14.651 1.00 86.12 118 VAL A O 1
ATOM 832 N N . GLY A 1 119 ? 8.096 -10.183 -16.292 1.00 87.50 119 GLY A N 1
ATOM 833 C CA . GLY A 1 119 ? 9.147 -9.797 -17.236 1.00 87.50 119 GLY A CA 1
ATOM 834 C C . GLY A 1 119 ? 9.655 -8.361 -17.065 1.00 87.50 119 GLY A C 1
ATOM 835 O O . GLY A 1 119 ? 10.683 -8.005 -17.641 1.00 87.50 119 GLY A O 1
ATOM 836 N N . SER A 1 120 ? 8.954 -7.532 -16.289 1.00 91.31 120 SER A N 1
ATOM 837 C CA . SER A 1 120 ? 9.268 -6.111 -16.118 1.00 91.31 120 SER A CA 1
ATOM 838 C C . SER A 1 120 ? 10.322 -5.863 -15.033 1.00 91.31 120 SER A C 1
ATOM 840 O O . SER A 1 120 ? 10.493 -6.658 -14.109 1.00 91.31 120 SER A O 1
ATOM 842 N N . GLU A 1 121 ? 10.992 -4.706 -15.079 1.00 91.56 121 GLU A N 1
ATOM 843 C CA . GLU A 1 121 ? 11.895 -4.287 -13.993 1.00 91.56 121 GLU A CA 1
ATOM 844 C C . GLU A 1 121 ? 11.170 -4.144 -12.644 1.00 91.56 121 GLU A C 1
ATOM 846 O O . GLU A 1 121 ? 11.774 -4.366 -11.597 1.00 91.56 121 GLU A O 1
ATOM 851 N N . ALA A 1 122 ? 9.866 -3.843 -12.654 1.00 91.50 122 ALA A N 1
ATOM 852 C CA . ALA A 1 122 ? 9.058 -3.728 -11.441 1.00 91.50 122 ALA A CA 1
ATOM 853 C C . ALA A 1 122 ? 8.958 -5.058 -10.669 1.00 91.50 122 ALA A C 1
ATOM 855 O O . ALA A 1 122 ? 8.779 -5.041 -9.454 1.00 91.50 122 ALA A O 1
ATOM 856 N N . ALA A 1 123 ? 9.141 -6.205 -11.336 1.00 91.12 123 ALA A N 1
ATOM 857 C CA . ALA A 1 123 ? 9.177 -7.523 -10.696 1.00 91.12 123 ALA A CA 1
ATOM 858 C C . ALA A 1 123 ? 10.467 -7.801 -9.906 1.00 91.12 123 ALA A C 1
ATOM 860 O O . ALA A 1 123 ? 10.626 -8.893 -9.368 1.00 91.12 123 ALA A O 1
ATOM 861 N N . ARG A 1 124 ? 11.398 -6.842 -9.841 1.00 91.00 124 ARG A N 1
ATOM 862 C CA . ARG A 1 124 ? 12.612 -6.905 -9.008 1.00 91.00 124 ARG A CA 1
ATOM 863 C C . ARG A 1 124 ? 12.592 -5.891 -7.867 1.00 91.00 124 ARG A C 1
ATOM 865 O O . ARG A 1 124 ? 13.521 -5.856 -7.066 1.00 91.00 124 ARG A O 1
ATOM 872 N N . VAL A 1 125 ? 11.551 -5.062 -7.807 1.00 94.81 125 VAL A N 1
ATOM 873 C CA . VAL A 1 125 ? 11.444 -3.982 -6.833 1.00 94.81 125 VAL A CA 1
ATOM 874 C C . VAL A 1 125 ? 10.851 -4.504 -5.530 1.00 94.81 125 VAL A C 1
ATOM 876 O O . VAL A 1 125 ? 9.787 -5.121 -5.518 1.00 94.81 125 VAL A O 1
ATOM 879 N N . THR A 1 126 ? 11.507 -4.168 -4.425 1.00 95.12 126 THR A N 1
ATOM 880 C CA . THR A 1 126 ? 10.938 -4.235 -3.080 1.00 95.12 126 THR A CA 1
ATOM 881 C C . THR A 1 126 ? 10.435 -2.847 -2.704 1.00 95.12 126 THR A C 1
ATOM 883 O O . THR A 1 126 ? 11.209 -1.889 -2.670 1.00 95.12 126 THR A O 1
ATOM 886 N N . LEU A 1 127 ? 9.140 -2.725 -2.431 1.00 95.44 127 LEU A N 1
ATOM 887 C CA . LEU A 1 127 ? 8.468 -1.450 -2.200 1.00 95.44 127 LEU A CA 1
ATOM 888 C C . LEU A 1 127 ? 7.781 -1.441 -0.837 1.00 95.44 127 LEU A C 1
ATOM 890 O O . LEU A 1 127 ? 6.966 -2.310 -0.556 1.00 95.44 127 LEU A O 1
ATOM 894 N N . THR A 1 128 ? 8.023 -0.414 -0.032 1.00 96.94 128 THR A N 1
ATOM 895 C CA . THR A 1 128 ? 7.303 -0.169 1.219 1.00 96.94 128 THR A CA 1
ATOM 896 C C . THR A 1 128 ? 6.291 0.954 1.025 1.00 96.94 128 THR A C 1
ATOM 898 O O . THR A 1 128 ? 6.610 2.040 0.533 1.00 96.94 128 THR A O 1
ATOM 901 N N . VAL A 1 129 ? 5.052 0.676 1.409 1.00 97.25 129 VAL A N 1
ATOM 902 C CA . VAL A 1 129 ? 3.893 1.546 1.237 1.00 97.25 129 VAL A CA 1
ATOM 903 C C . VAL A 1 129 ? 3.206 1.708 2.581 1.00 97.25 129 VAL A C 1
ATOM 905 O O . VAL A 1 129 ? 3.088 0.734 3.321 1.00 97.25 129 VAL A O 1
ATOM 908 N N . ALA A 1 130 ? 2.721 2.912 2.863 1.00 97.50 130 ALA A N 1
ATOM 909 C CA . ALA A 1 130 ? 1.883 3.176 4.020 1.00 97.50 130 ALA A CA 1
ATOM 910 C C . ALA A 1 130 ? 0.514 3.710 3.602 1.00 97.50 130 ALA A C 1
ATOM 912 O O . ALA A 1 130 ? 0.389 4.386 2.578 1.00 97.50 130 ALA A O 1
ATOM 913 N N . PHE A 1 131 ? -0.510 3.371 4.372 1.00 97.56 131 PHE A N 1
ATOM 914 C CA . PHE A 1 131 ? -1.878 3.841 4.177 1.00 97.56 131 PHE A CA 1
ATOM 915 C C . PHE A 1 131 ? -2.688 3.653 5.456 1.00 97.56 131 PHE A C 1
ATOM 917 O O . PHE A 1 131 ? -2.354 2.812 6.292 1.00 97.56 131 PHE A O 1
ATOM 924 N N . ASP A 1 132 ? -3.771 4.414 5.556 1.00 97.44 132 ASP A N 1
ATOM 925 C CA . ASP A 1 132 ? -4.669 4.389 6.701 1.00 97.44 132 ASP A CA 1
ATOM 926 C C . ASP A 1 132 ? -5.945 3.607 6.358 1.00 97.44 132 ASP A C 1
ATOM 928 O O . ASP A 1 132 ? -6.423 3.643 5.219 1.00 97.44 132 ASP A O 1
ATOM 932 N N . LEU A 1 133 ? -6.493 2.874 7.326 1.00 97.06 133 LEU A N 1
ATOM 933 C CA . LEU A 1 133 ? -7.727 2.099 7.202 1.00 97.06 133 LEU A CA 1
ATOM 934 C C . LEU A 1 133 ? -8.798 2.630 8.157 1.00 97.06 133 LEU A C 1
ATOM 936 O O . LEU A 1 133 ? -8.514 2.935 9.311 1.00 97.06 133 LEU A O 1
ATOM 940 N N . ASP A 1 134 ? -10.046 2.677 7.690 1.00 96.69 134 ASP A N 1
ATOM 941 C CA . ASP A 1 134 ? -11.216 2.910 8.536 1.00 96.69 134 ASP A CA 1
ATOM 942 C C . ASP A 1 134 ? -11.552 1.656 9.380 1.00 96.69 134 ASP A C 1
ATOM 944 O O . ASP A 1 134 ? -11.092 0.554 9.068 1.00 96.69 134 ASP A O 1
ATOM 948 N N . PRO A 1 135 ? -12.397 1.754 10.428 1.00 95.38 135 PRO A N 1
ATOM 949 C CA . PRO A 1 135 ? -12.793 0.590 11.229 1.00 95.38 135 PRO A CA 1
ATOM 950 C C . PRO A 1 135 ? -13.556 -0.497 10.453 1.00 95.38 135 PRO A C 1
ATOM 952 O O . PRO A 1 135 ? -13.827 -1.563 11.001 1.00 95.38 135 PRO A O 1
ATOM 955 N N . GLN A 1 136 ? -13.944 -0.239 9.201 1.00 95.50 136 GLN A N 1
ATOM 956 C CA . GLN A 1 136 ? -14.534 -1.224 8.297 1.00 95.50 136 GLN A CA 1
ATOM 957 C C . GLN A 1 136 ? -13.482 -1.863 7.375 1.00 95.50 136 GLN A C 1
ATOM 959 O O . GLN A 1 136 ? -13.847 -2.608 6.471 1.00 95.50 136 GLN A O 1
ATOM 964 N N . GLY A 1 137 ? -12.191 -1.590 7.582 1.00 95.88 137 GLY A N 1
ATOM 965 C CA . GLY A 1 137 ? -11.095 -2.166 6.814 1.00 95.88 137 GLY A CA 1
ATOM 966 C C . GLY A 1 137 ? -10.984 -1.614 5.393 1.00 95.88 137 GLY A C 1
ATOM 967 O O . GLY A 1 137 ? -10.498 -2.323 4.512 1.00 95.88 137 GLY A O 1
ATOM 968 N N . ARG A 1 138 ? -11.445 -0.389 5.122 1.00 96.88 138 ARG A N 1
ATOM 969 C CA . ARG A 1 138 ? -11.265 0.281 3.821 1.00 96.88 138 ARG A CA 1
ATOM 970 C C . ARG A 1 138 ? -10.241 1.397 3.923 1.00 96.88 138 ARG A C 1
ATOM 972 O O . ARG A 1 138 ? -10.155 2.056 4.951 1.00 96.88 138 ARG A O 1
ATOM 979 N N . VAL A 1 139 ? -9.502 1.645 2.842 1.00 97.19 139 VAL A N 1
ATOM 980 C CA . VAL A 1 139 ? -8.520 2.734 2.812 1.00 97.19 139 VAL A CA 1
ATOM 981 C C . VAL A 1 139 ? -9.199 4.082 2.999 1.00 97.19 139 VAL A C 1
ATOM 983 O O . VAL A 1 139 ? -10.136 4.425 2.273 1.00 97.19 139 VAL A O 1
ATOM 986 N N . GLN A 1 140 ? -8.677 4.848 3.950 1.00 96.50 140 GLN A N 1
ATOM 987 C CA . GLN A 1 140 ? -9.006 6.242 4.174 1.00 96.50 140 GLN A CA 1
ATOM 988 C C . GLN A 1 140 ? -7.858 7.116 3.658 1.00 96.50 140 GLN A C 1
ATOM 990 O O . GLN A 1 140 ? -6.704 6.932 4.029 1.00 96.50 140 GLN A O 1
ATOM 995 N N . GLY A 1 141 ? -8.176 8.089 2.805 1.00 94.94 141 GLY A N 1
ATOM 996 C CA . GLY A 1 141 ? -7.174 8.996 2.246 1.00 94.94 141 GLY A CA 1
ATOM 997 C C . GLY A 1 141 ? -6.312 8.351 1.159 1.00 94.94 141 GLY A C 1
ATOM 998 O O . GLY A 1 141 ? -6.807 7.584 0.330 1.00 94.94 141 GLY A O 1
ATOM 999 N N . ASP A 1 142 ? -5.030 8.718 1.139 1.00 94.31 142 ASP A N 1
ATOM 1000 C CA . ASP A 1 142 ? -4.092 8.328 0.091 1.00 94.31 142 ASP A CA 1
ATOM 1001 C C . ASP A 1 142 ? -3.127 7.229 0.534 1.00 94.31 142 ASP A C 1
ATOM 1003 O O . ASP A 1 142 ? -2.623 7.190 1.654 1.00 94.31 142 ASP A O 1
ATOM 1007 N N . VAL A 1 143 ? -2.805 6.361 -0.420 1.00 97.38 143 VAL A N 1
ATOM 1008 C CA . VAL A 1 143 ? -1.727 5.383 -0.293 1.00 97.38 143 VAL A CA 1
ATOM 1009 C C . VAL A 1 143 ? -0.412 6.081 -0.628 1.00 97.38 143 VAL A C 1
ATOM 1011 O O . VAL A 1 143 ? -0.276 6.612 -1.731 1.00 97.38 143 VAL A O 1
ATOM 1014 N N . ARG A 1 144 ? 0.559 6.063 0.290 1.00 97.31 144 ARG A N 1
ATOM 1015 C CA . ARG A 1 144 ? 1.845 6.765 0.158 1.00 97.31 144 ARG A CA 1
ATOM 1016 C C . ARG A 1 144 ? 3.022 5.804 0.013 1.00 97.31 144 ARG A C 1
ATOM 1018 O O . ARG A 1 144 ? 3.096 4.775 0.682 1.00 97.31 144 ARG A O 1
ATOM 1025 N N . ARG A 1 145 ? 3.979 6.157 -0.847 1.00 97.12 145 ARG A N 1
ATOM 1026 C CA . ARG A 1 145 ? 5.262 5.452 -0.956 1.00 97.12 145 ARG A CA 1
ATOM 1027 C C . ARG A 1 145 ? 6.154 5.855 0.215 1.00 97.12 145 ARG A C 1
ATOM 1029 O O . ARG A 1 145 ? 6.452 7.034 0.367 1.00 97.12 145 ARG A O 1
ATOM 1036 N N . VAL A 1 146 ? 6.601 4.879 1.001 1.00 97.06 146 VAL A N 1
ATOM 1037 C CA . VAL A 1 146 ? 7.572 5.084 2.091 1.00 97.06 146 VAL A CA 1
ATOM 1038 C C . VAL A 1 146 ? 8.992 4.871 1.574 1.00 97.06 146 VAL A C 1
ATOM 1040 O O . VAL A 1 146 ? 9.888 5.656 1.859 1.00 97.06 146 VAL A O 1
ATOM 1043 N N . GLY A 1 147 ? 9.194 3.836 0.759 1.00 95.12 147 GLY A N 1
ATOM 1044 C CA . GLY A 1 147 ? 10.491 3.537 0.162 1.00 95.12 147 GLY A CA 1
ATOM 1045 C C . GLY A 1 147 ? 10.386 2.510 -0.956 1.00 95.12 147 GLY A C 1
ATOM 1046 O O . GLY A 1 147 ? 9.391 1.799 -1.069 1.00 95.12 147 GLY A O 1
ATOM 1047 N N . GLY A 1 148 ? 11.414 2.429 -1.794 1.00 95.31 148 GLY A N 1
ATOM 1048 C CA . GLY A 1 148 ? 11.500 1.456 -2.878 1.00 95.31 148 GLY A CA 1
ATOM 1049 C C . GLY A 1 148 ? 12.951 1.200 -3.259 1.00 95.31 148 GLY A C 1
ATOM 1050 O O . GLY A 1 148 ? 13.758 2.127 -3.260 1.00 95.31 148 GLY A O 1
ATOM 1051 N N . GLN A 1 149 ? 13.297 -0.058 -3.517 1.00 94.31 149 GLN A N 1
ATOM 1052 C CA . GLN A 1 149 ? 14.660 -0.500 -3.830 1.00 94.31 149 GLN A CA 1
ATOM 1053 C C . GLN A 1 149 ? 14.626 -1.642 -4.854 1.00 94.31 149 GLN A C 1
ATOM 1055 O O . GLN A 1 149 ? 13.611 -2.322 -4.984 1.00 94.31 149 GLN A O 1
ATOM 1060 N N . GLY A 1 150 ? 15.735 -1.880 -5.563 1.00 90.69 150 GLY A N 1
ATOM 1061 C CA . GLY A 1 150 ? 15.869 -3.023 -6.485 1.00 90.69 150 GLY A CA 1
ATOM 1062 C C . GLY A 1 150 ? 15.550 -2.739 -7.960 1.00 90.69 150 GLY A C 1
ATOM 1063 O O . GLY A 1 150 ? 15.434 -3.675 -8.747 1.00 90.69 150 GLY A O 1
ATOM 1064 N N . GLY A 1 151 ? 15.441 -1.469 -8.365 1.00 90.06 151 GLY A N 1
ATOM 1065 C CA . GLY A 1 151 ? 15.209 -1.082 -9.760 1.00 90.06 151 GLY A CA 1
ATOM 1066 C C . GLY A 1 151 ? 15.459 0.403 -10.023 1.00 90.06 151 GLY A C 1
ATOM 1067 O O . GLY A 1 151 ? 15.882 1.139 -9.132 1.00 90.06 151 GLY A O 1
ATOM 1068 N N . SER A 1 152 ? 15.196 0.832 -11.258 1.00 95.56 152 SER A N 1
ATOM 1069 C CA . SER A 1 152 ? 15.162 2.249 -11.633 1.00 95.56 152 SER A CA 1
ATOM 1070 C C . SER A 1 152 ? 14.001 2.980 -10.937 1.00 95.56 152 SER A C 1
ATOM 1072 O O . SER A 1 152 ? 13.018 2.353 -10.541 1.00 95.56 152 SER A O 1
ATOM 1074 N N . GLU A 1 153 ? 14.056 4.312 -10.828 1.00 96.31 153 GLU A N 1
ATOM 1075 C CA . GLU A 1 153 ? 12.944 5.096 -10.251 1.00 96.31 153 GLU A CA 1
ATOM 1076 C C . GLU A 1 153 ? 11.625 4.858 -11.007 1.00 96.31 153 GLU A C 1
ATOM 1078 O O . GLU A 1 153 ? 10.562 4.747 -10.402 1.00 96.31 153 GLU A O 1
ATOM 1083 N N . ALA A 1 154 ? 11.694 4.681 -12.330 1.00 95.88 154 ALA A N 1
ATOM 1084 C CA . ALA A 1 154 ? 10.536 4.328 -13.147 1.00 95.88 154 ALA A CA 1
ATOM 1085 C C . ALA A 1 154 ? 9.966 2.942 -12.792 1.00 95.88 154 ALA A C 1
ATOM 1087 O O . ALA A 1 154 ? 8.747 2.769 -12.745 1.00 95.88 154 ALA A O 1
ATOM 1088 N N . ALA A 1 155 ? 10.826 1.958 -12.511 1.00 95.44 155 ALA A N 1
ATOM 1089 C CA . ALA A 1 155 ? 10.399 0.642 -12.044 1.00 95.44 155 ALA A CA 1
ATOM 1090 C C . ALA A 1 155 ? 9.761 0.715 -10.648 1.00 95.44 155 ALA A C 1
ATOM 1092 O O . ALA A 1 155 ? 8.744 0.062 -10.406 1.00 95.44 155 ALA A O 1
ATOM 1093 N N . ILE A 1 156 ? 10.322 1.534 -9.751 1.00 96.44 156 ILE A N 1
ATOM 1094 C CA . ILE A 1 156 ? 9.773 1.776 -8.410 1.00 96.44 156 ILE A CA 1
ATOM 1095 C C . ILE A 1 156 ? 8.390 2.423 -8.504 1.00 96.44 156 ILE A C 1
ATOM 1097 O O . ILE A 1 156 ? 7.458 1.979 -7.834 1.00 96.44 156 ILE A O 1
ATOM 1101 N N . GLU A 1 157 ? 8.226 3.420 -9.371 1.00 96.00 157 GLU A N 1
ATOM 1102 C CA . GLU A 1 157 ? 6.936 4.067 -9.599 1.00 96.00 157 GLU A CA 1
ATOM 1103 C C . GLU A 1 157 ? 5.905 3.090 -10.183 1.00 96.00 157 GLU A C 1
ATOM 1105 O O . GLU A 1 157 ? 4.771 3.011 -9.709 1.00 96.00 157 GLU A O 1
ATOM 1110 N N . ALA A 1 158 ? 6.299 2.262 -11.154 1.00 95.00 158 ALA A N 1
ATOM 1111 C CA . ALA A 1 158 ? 5.425 1.229 -11.706 1.00 95.00 158 ALA A CA 1
ATOM 1112 C C . ALA A 1 158 ? 4.992 0.197 -10.645 1.00 95.00 158 ALA A C 1
ATOM 1114 O O . ALA A 1 158 ? 3.813 -0.175 -10.580 1.00 95.00 158 ALA A O 1
ATOM 1115 N N . ALA A 1 159 ? 5.918 -0.237 -9.782 1.00 95.19 159 ALA A N 1
ATOM 1116 C CA . ALA A 1 159 ? 5.620 -1.119 -8.657 1.00 95.19 159 ALA A CA 1
ATOM 1117 C C . ALA A 1 159 ? 4.655 -0.453 -7.663 1.00 95.19 159 ALA A C 1
ATOM 1119 O O . ALA A 1 159 ? 3.690 -1.087 -7.231 1.00 95.19 159 ALA A O 1
ATOM 1120 N N . PHE A 1 160 ? 4.851 0.836 -7.367 1.00 96.75 160 PHE A N 1
ATOM 1121 C CA . PHE A 1 160 ? 3.976 1.614 -6.492 1.00 96.75 160 PHE A CA 1
ATOM 1122 C C . PHE A 1 160 ? 2.556 1.742 -7.034 1.00 96.75 160 PHE A C 1
ATOM 1124 O O . PHE A 1 160 ? 1.598 1.436 -6.321 1.00 96.75 160 PHE A O 1
ATOM 1131 N N . GLN A 1 161 ? 2.396 2.083 -8.312 1.00 95.88 161 GLN A N 1
ATOM 1132 C CA . GLN A 1 161 ? 1.075 2.127 -8.937 1.00 95.88 161 GLN A CA 1
ATOM 1133 C C . GLN A 1 161 ? 0.403 0.748 -8.959 1.00 95.88 161 GLN A C 1
ATOM 1135 O O . GLN A 1 161 ? -0.819 0.643 -8.824 1.00 95.88 161 GLN A O 1
ATOM 1140 N N . SER A 1 162 ? 1.175 -0.336 -9.092 1.00 95.69 162 SER A N 1
ATOM 1141 C CA . SER A 1 162 ? 0.632 -1.688 -8.956 1.00 95.69 162 SER A CA 1
ATOM 1142 C C . SER A 1 162 ? 0.152 -1.982 -7.529 1.00 95.69 162 SER A C 1
ATOM 1144 O O . SER A 1 162 ? -1.003 -2.375 -7.350 1.00 95.69 162 SER A O 1
ATOM 1146 N N . ALA A 1 163 ? 0.988 -1.727 -6.521 1.00 95.75 163 ALA A N 1
ATOM 1147 C CA . ALA A 1 163 ? 0.667 -1.927 -5.109 1.00 95.75 163 ALA A CA 1
ATOM 1148 C C . ALA A 1 163 ? -0.561 -1.111 -4.677 1.00 95.75 163 ALA A C 1
ATOM 1150 O O . ALA A 1 163 ? -1.515 -1.662 -4.127 1.00 95.75 163 ALA A O 1
ATOM 1151 N N . ARG A 1 164 ? -0.604 0.182 -5.021 1.00 96.88 164 ARG A N 1
ATOM 1152 C CA . ARG A 1 164 ? -1.747 1.064 -4.747 1.00 96.88 164 ARG A CA 1
ATOM 1153 C C . ARG A 1 164 ? -3.045 0.522 -5.343 1.00 96.88 164 ARG A C 1
ATOM 1155 O O . ARG A 1 164 ? -4.064 0.469 -4.659 1.00 96.88 164 ARG A O 1
ATOM 1162 N N . ARG A 1 165 ? -3.022 0.068 -6.602 1.00 96.06 165 ARG A N 1
ATOM 1163 C CA . ARG A 1 165 ? -4.201 -0.555 -7.230 1.00 96.06 165 ARG A CA 1
ATOM 1164 C C . ARG A 1 165 ? -4.603 -1.852 -6.540 1.00 96.06 165 ARG A C 1
ATOM 1166 O O . ARG A 1 165 ? -5.795 -2.112 -6.453 1.00 96.06 165 ARG A O 1
ATOM 1173 N N . ALA A 1 166 ? -3.650 -2.657 -6.075 1.00 96.44 166 ALA A N 1
ATOM 1174 C CA . ALA A 1 166 ? -3.938 -3.898 -5.364 1.00 96.44 166 ALA A CA 1
ATOM 1175 C C . ALA A 1 166 ? -4.702 -3.628 -4.064 1.00 96.44 166 ALA A C 1
ATOM 1177 O O . ALA A 1 166 ? -5.776 -4.195 -3.861 1.00 96.44 166 ALA A O 1
ATOM 1178 N N . ILE A 1 167 ? -4.196 -2.693 -3.252 1.00 96.81 167 ILE A N 1
ATOM 1179 C CA . ILE A 1 167 ? -4.803 -2.292 -1.978 1.00 96.81 16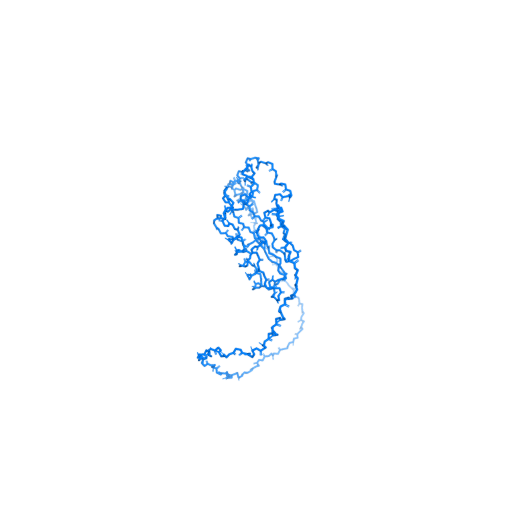7 ILE A CA 1
ATOM 1180 C C . ILE A 1 167 ? -6.239 -1.797 -2.207 1.00 96.81 167 ILE A C 1
ATOM 1182 O O . ILE A 1 167 ? -7.175 -2.277 -1.570 1.00 96.81 167 ILE A O 1
ATOM 1186 N N . LEU A 1 168 ? -6.433 -0.895 -3.172 1.00 96.06 168 LEU A N 1
ATOM 1187 C CA . LEU A 1 168 ? -7.749 -0.315 -3.463 1.00 96.06 168 LEU A CA 1
ATOM 1188 C C . LEU A 1 168 ? -8.706 -1.288 -4.166 1.00 96.06 168 LEU A C 1
ATOM 1190 O O . LEU A 1 168 ? -9.920 -1.119 -4.105 1.00 96.06 168 LEU A O 1
ATOM 1194 N N . ARG A 1 169 ? -8.191 -2.308 -4.858 1.00 95.94 169 ARG A N 1
ATOM 1195 C CA . ARG A 1 169 ? -9.020 -3.314 -5.535 1.00 95.94 169 ARG A CA 1
ATOM 1196 C C . ARG A 1 169 ? -9.501 -4.393 -4.574 1.00 95.94 169 ARG A C 1
ATOM 1198 O O . ARG A 1 169 ? -10.634 -4.845 -4.715 1.00 95.94 169 ARG A O 1
ATOM 1205 N N . CYS A 1 170 ? -8.652 -4.829 -3.647 1.00 95.94 170 CYS A N 1
ATOM 1206 C CA . CYS A 1 170 ? -8.979 -5.929 -2.741 1.00 95.94 170 CYS A CA 1
ATOM 1207 C C . CYS A 1 170 ? -9.793 -5.498 -1.521 1.00 95.94 170 CYS A C 1
ATOM 1209 O O . CYS A 1 170 ? -10.461 -6.337 -0.929 1.00 95.94 170 CYS A O 1
ATOM 1211 N N . GLN A 1 171 ? -9.851 -4.201 -1.211 1.00 94.31 171 GLN A N 1
ATOM 1212 C CA . GLN A 1 171 ? -10.646 -3.689 -0.092 1.00 94.31 171 GLN A CA 1
ATOM 1213 C C . GLN A 1 171 ? -12.174 -3.763 -0.277 1.00 94.31 171 GLN A C 1
ATOM 1215 O O . GLN A 1 171 ? -12.862 -3.204 0.561 1.00 94.31 171 GLN A O 1
ATOM 1220 N N . ARG A 1 172 ? -12.711 -4.333 -1.371 1.00 91.38 172 ARG A N 1
ATOM 1221 C CA . ARG A 1 172 ? -14.139 -4.318 -1.784 1.00 91.38 172 ARG A CA 1
ATOM 1222 C C . ARG A 1 172 ? -15.146 -4.057 -0.651 1.00 91.38 172 ARG A C 1
ATOM 1224 O O . ARG A 1 172 ? -15.689 -2.959 -0.570 1.00 91.38 172 ARG A O 1
ATOM 1231 N N . ASP A 1 173 ? -15.341 -5.053 0.211 1.00 91.94 173 ASP A N 1
ATOM 1232 C CA . ASP A 1 173 ? -16.255 -5.021 1.361 1.00 91.94 173 ASP A CA 1
ATOM 1233 C C . ASP A 1 173 ? -15.545 -4.647 2.677 1.00 91.94 173 ASP A C 1
ATOM 1235 O O . ASP A 1 173 ? -16.159 -4.621 3.739 1.00 91.94 173 ASP A O 1
ATOM 1239 N N . GLY A 1 174 ? -14.253 -4.336 2.595 1.00 95.06 174 GLY A N 1
ATOM 1240 C CA . GLY A 1 174 ? -13.330 -4.159 3.706 1.00 95.06 174 GLY A CA 1
ATOM 1241 C C . GLY A 1 174 ? -12.401 -5.357 3.893 1.00 95.06 174 GLY A C 1
ATOM 1242 O O . GLY A 1 174 ? -12.748 -6.500 3.589 1.00 95.06 174 GLY A O 1
ATOM 1243 N N . TYR A 1 175 ? -11.199 -5.106 4.405 1.00 96.38 175 TYR A N 1
ATOM 1244 C CA . TYR A 1 175 ? -10.328 -6.163 4.907 1.00 96.38 175 TYR A CA 1
ATOM 1245 C C . TYR A 1 175 ? -10.882 -6.728 6.219 1.00 96.38 175 TYR A C 1
ATOM 1247 O O . TYR A 1 175 ? -11.266 -5.982 7.118 1.00 96.38 175 TYR A O 1
ATOM 1255 N N . VAL A 1 176 ? -10.900 -8.058 6.345 1.00 94.38 176 VAL A N 1
ATOM 1256 C CA . VAL A 1 176 ? -11.378 -8.743 7.555 1.00 94.38 176 VAL A CA 1
ATOM 1257 C C . VAL A 1 176 ? -10.316 -8.630 8.647 1.00 94.38 176 VAL A C 1
ATOM 1259 O O . VAL A 1 176 ? -9.370 -9.418 8.694 1.00 94.38 176 VAL A O 1
ATOM 1262 N N . LEU A 1 177 ? -10.469 -7.622 9.503 1.00 94.31 177 LEU A N 1
ATOM 1263 C CA . LEU A 1 177 ? -9.558 -7.295 10.596 1.00 94.31 177 LEU A CA 1
ATOM 1264 C C . LEU A 1 177 ? -10.328 -7.260 11.933 1.00 94.31 177 LEU A C 1
ATOM 1266 O O . LEU A 1 177 ? -11.493 -6.857 11.949 1.00 94.31 177 LEU A O 1
ATOM 1270 N N . PRO A 1 178 ? -9.722 -7.677 13.060 1.00 93.06 178 PRO A N 1
ATOM 1271 C CA . PRO A 1 178 ? -10.389 -7.653 14.362 1.00 93.06 178 PRO A CA 1
ATOM 1272 C C . PRO A 1 178 ? -10.638 -6.216 14.834 1.00 93.06 178 PRO A C 1
ATOM 1274 O O . PRO A 1 178 ? -9.689 -5.452 15.040 1.00 93.06 178 PRO A O 1
ATOM 1277 N N . ALA A 1 179 ? -11.906 -5.846 15.026 1.00 91.69 179 ALA A N 1
ATOM 1278 C CA . ALA A 1 179 ? -12.309 -4.485 15.390 1.00 91.69 179 ALA A CA 1
ATOM 1279 C C . ALA A 1 179 ? -11.777 -4.059 16.767 1.00 91.69 179 ALA A C 1
ATOM 1281 O O . ALA A 1 179 ? -11.435 -2.898 16.976 1.00 91.69 179 ALA A O 1
ATOM 1282 N N . GLU A 1 180 ? -11.632 -5.005 17.696 1.00 91.06 180 GLU A N 1
ATOM 1283 C CA . GLU A 1 180 ? -11.074 -4.767 19.027 1.00 91.06 180 GLU A CA 1
ATOM 1284 C C . GLU A 1 180 ? -9.580 -4.402 19.014 1.00 91.06 180 GLU A C 1
ATOM 1286 O O . GLU A 1 180 ? -9.052 -3.947 20.027 1.00 91.06 180 GLU A O 1
ATOM 1291 N N . LYS A 1 181 ? -8.906 -4.575 17.868 1.00 93.19 181 LYS A N 1
ATOM 1292 C CA . LYS A 1 181 ? -7.487 -4.251 17.659 1.00 93.19 181 LYS A CA 1
ATOM 1293 C C . LYS A 1 181 ? -7.288 -3.092 16.685 1.00 93.19 181 LYS A C 1
ATOM 1295 O O . LYS A 1 181 ? -6.201 -2.969 16.137 1.00 93.19 181 LYS A O 1
ATOM 1300 N N . TYR A 1 182 ? -8.310 -2.268 16.443 1.00 93.62 182 TYR A N 1
ATOM 1301 C CA . TYR A 1 182 ? -8.261 -1.190 15.447 1.00 93.62 182 TYR A CA 1
ATOM 1302 C C . TYR A 1 182 ? -7.015 -0.303 15.555 1.00 93.62 182 TYR A C 1
ATOM 1304 O O . TYR A 1 182 ? -6.357 -0.033 14.555 1.00 93.62 182 TYR A O 1
ATOM 1312 N N . GLU A 1 183 ? -6.615 0.061 16.774 1.00 92.94 183 GLU A N 1
ATOM 1313 C CA . GLU A 1 183 ? -5.422 0.881 17.011 1.00 92.94 183 GLU A CA 1
ATOM 1314 C C . GLU A 1 183 ? -4.107 0.231 16.533 1.00 92.94 183 GLU A C 1
ATOM 1316 O O . GLU A 1 183 ? -3.130 0.944 16.333 1.00 92.94 183 GLU A O 1
ATOM 1321 N N . GLN A 1 184 ? -4.079 -1.090 16.310 1.00 91.56 184 GLN A N 1
ATOM 1322 C CA . GLN A 1 184 ? -2.921 -1.828 15.783 1.00 91.56 184 GLN A CA 1
ATOM 1323 C C . GLN A 1 184 ? -2.820 -1.811 14.255 1.00 91.56 184 GLN A C 1
ATOM 1325 O O . GLN A 1 184 ? -1.755 -2.106 13.726 1.00 91.56 184 GLN A O 1
ATOM 1330 N N . TRP A 1 185 ? -3.921 -1.558 13.541 1.00 93.31 185 TRP A N 1
ATOM 1331 C CA . TRP A 1 185 ? -3.976 -1.716 12.080 1.00 93.31 185 TRP A CA 1
ATOM 1332 C C . TRP A 1 185 ? -4.617 -0.548 11.339 1.00 93.31 185 TRP A C 1
ATOM 1334 O O . TRP A 1 185 ? -4.672 -0.572 10.111 1.00 93.31 185 TRP A O 1
ATOM 1344 N N . LYS A 1 186 ? -5.079 0.485 12.051 1.00 94.81 186 LYS A N 1
ATOM 1345 C CA . LYS A 1 186 ? -5.554 1.735 11.445 1.00 94.81 186 LYS A CA 1
ATOM 1346 C C . LYS A 1 186 ? -4.487 2.403 10.576 1.00 94.81 186 LYS A C 1
ATOM 1348 O O . LYS A 1 186 ? -4.829 3.026 9.585 1.00 94.81 186 LYS A O 1
ATOM 1353 N N . GLU A 1 187 ? -3.217 2.241 10.938 1.00 94.81 187 GLU A N 1
ATOM 1354 C CA . GLU A 1 187 ? -2.046 2.712 10.206 1.00 94.81 187 GLU A CA 1
ATOM 1355 C C . GLU A 1 187 ? -1.260 1.477 9.773 1.00 94.81 187 GLU A C 1
ATOM 1357 O O . GLU A 1 187 ? -0.762 0.727 10.611 1.00 94.81 187 GLU A O 1
ATOM 1362 N N . VAL A 1 188 ? -1.177 1.233 8.467 1.00 95.38 188 VAL A N 1
ATOM 1363 C CA . VAL A 1 188 ? -0.504 0.051 7.922 1.00 95.38 188 VAL A CA 1
ATOM 1364 C C . VAL A 1 188 ? 0.762 0.475 7.202 1.00 95.38 188 VAL A C 1
ATOM 1366 O O . VAL A 1 188 ? 0.705 1.302 6.294 1.00 95.38 188 VAL A O 1
ATOM 1369 N N . GLU A 1 189 ? 1.883 -0.172 7.523 1.00 96.06 189 GLU A N 1
ATOM 1370 C CA . GLU A 1 189 ? 3.078 -0.195 6.680 1.00 96.06 189 GLU A CA 1
ATOM 1371 C C . GLU A 1 189 ? 3.274 -1.602 6.099 1.00 96.06 189 GLU A C 1
ATOM 1373 O O . GLU A 1 189 ? 3.504 -2.584 6.810 1.00 96.06 189 GLU A O 1
ATOM 1378 N N . MET A 1 190 ? 3.203 -1.717 4.772 1.00 94.75 190 MET A N 1
ATOM 1379 C CA . MET A 1 190 ? 3.365 -2.993 4.084 1.00 94.75 190 MET A CA 1
ATOM 1380 C C . MET A 1 190 ? 4.474 -2.944 3.041 1.00 94.75 190 MET A C 1
ATOM 1382 O O . ME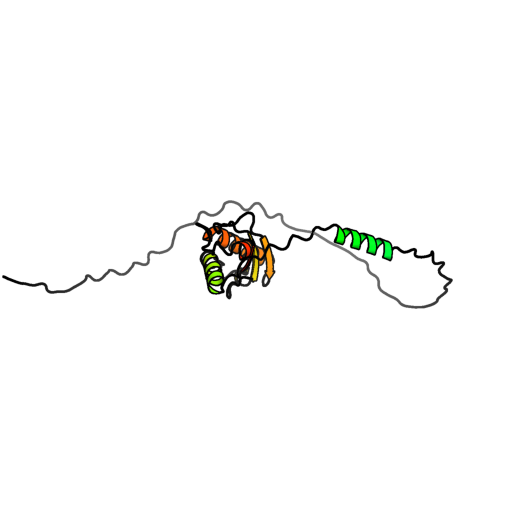T A 1 190 ? 4.556 -2.037 2.214 1.00 94.75 190 MET A O 1
ATOM 1386 N N . THR A 1 191 ? 5.310 -3.980 3.056 1.00 95.06 191 THR A N 1
ATOM 1387 C CA . THR A 1 191 ? 6.367 -4.203 2.074 1.00 95.06 191 THR A CA 1
ATOM 1388 C C . THR A 1 191 ? 5.912 -5.212 1.026 1.00 95.06 191 THR A C 1
ATOM 1390 O O . THR A 1 191 ? 5.668 -6.382 1.323 1.00 95.06 191 THR A O 1
ATOM 1393 N N . PHE A 1 192 ? 5.829 -4.752 -0.213 1.00 93.38 192 PHE A N 1
ATOM 1394 C CA . PHE A 1 192 ? 5.596 -5.529 -1.415 1.00 93.38 192 PHE A CA 1
ATOM 1395 C C . PHE A 1 192 ? 6.936 -6.031 -1.943 1.00 93.38 192 PHE A C 1
ATOM 1397 O O . PHE A 1 192 ? 7.786 -5.248 -2.359 1.00 93.38 192 PHE A O 1
ATOM 1404 N N . ASP A 1 193 ? 7.117 -7.343 -1.906 1.00 89.44 193 ASP A N 1
ATOM 1405 C CA . ASP A 1 193 ? 8.296 -8.026 -2.421 1.00 89.44 193 ASP A CA 1
ATOM 1406 C C . ASP A 1 193 ? 7.809 -9.188 -3.302 1.00 89.44 193 ASP A C 1
ATOM 1408 O O . ASP A 1 193 ? 6.975 -9.980 -2.844 1.00 89.44 193 ASP A O 1
ATOM 1412 N N . PRO A 1 194 ? 8.274 -9.293 -4.557 1.00 79.94 194 PRO A N 1
ATOM 1413 C CA . PRO A 1 194 ? 7.906 -10.372 -5.474 1.00 79.94 194 PRO A CA 1
ATOM 1414 C C . PRO A 1 194 ? 8.324 -11.766 -4.974 1.00 79.94 194 PRO A C 1
ATOM 1416 O O . PRO A 1 194 ? 7.717 -12.757 -5.373 1.00 79.94 194 PRO A O 1
ATOM 1419 N N . SER A 1 195 ? 9.303 -11.863 -4.066 1.00 78.38 195 SER A N 1
ATOM 1420 C CA . SER A 1 195 ? 9.663 -13.107 -3.367 1.00 78.38 195 SER A CA 1
ATOM 1421 C C . SER A 1 195 ? 8.768 -13.416 -2.152 1.00 78.38 195 SER A C 1
ATOM 1423 O O . SER A 1 195 ? 8.778 -14.536 -1.639 1.00 78.38 195 SER A O 1
ATOM 1425 N N . GLY A 1 196 ? 7.950 -12.448 -1.717 1.00 71.12 196 GLY A N 1
ATOM 1426 C CA . GLY A 1 196 ? 6.924 -12.595 -0.685 1.00 71.12 196 GLY A CA 1
ATOM 1427 C C . GLY A 1 196 ? 6.732 -11.323 0.151 1.00 71.12 196 GLY A C 1
ATOM 1428 O O . GLY A 1 196 ? 7.656 -10.886 0.833 1.00 71.12 196 GLY A O 1
ATOM 1429 N N . MET A 1 197 ? 5.513 -10.759 0.168 1.00 76.69 197 MET A N 1
ATOM 1430 C CA . MET A 1 197 ? 5.220 -9.523 0.922 1.00 76.69 197 MET A CA 1
ATOM 1431 C C . MET A 1 197 ? 5.440 -9.696 2.436 1.00 76.69 197 MET A C 1
ATOM 1433 O O . MET A 1 197 ? 5.306 -10.800 2.971 1.00 76.69 197 MET A O 1
ATOM 1437 N N . ARG A 1 198 ? 5.719 -8.607 3.156 1.00 76.62 198 ARG A N 1
ATOM 1438 C CA . ARG A 1 198 ? 5.890 -8.586 4.621 1.00 76.62 198 ARG A CA 1
ATOM 1439 C C . ARG A 1 198 ? 5.155 -7.382 5.210 1.00 76.62 198 ARG A C 1
ATOM 1441 O O . ARG A 1 198 ? 5.187 -6.313 4.611 1.00 76.62 198 ARG A O 1
ATOM 1448 N N . MET A 1 199 ? 4.509 -7.553 6.359 1.00 81.44 199 MET A N 1
ATOM 1449 C CA . MET A 1 199 ? 3.939 -6.440 7.131 1.00 81.44 199 MET A CA 1
ATOM 1450 C C . MET A 1 199 ? 4.822 -6.148 8.337 1.00 81.44 199 MET A C 1
ATOM 1452 O O . MET A 1 199 ? 5.526 -7.052 8.800 1.00 81.44 199 MET A O 1
ATOM 1456 N N . ARG A 1 200 ? 4.829 -4.888 8.764 1.00 75.31 200 ARG A N 1
ATOM 1457 C CA . ARG A 1 200 ? 5.583 -4.396 9.913 1.00 75.31 200 ARG A CA 1
ATOM 1458 C C . ARG A 1 200 ? 4.647 -3.767 10.923 1.00 75.31 200 ARG A C 1
ATOM 1460 O O . ARG A 1 200 ? 3.637 -3.190 10.471 1.00 75.31 200 ARG A O 1
#

Organism: NCBI:txid2955316

Secondary structure (DSSP, 8-state):
----------PPPPPPPP-------PPPPP-PPP-----------------------------PPP---HHHHHHHHHHHHHHTS-PPPPPS---SPPPHHHHHHHHHHHHTT----TTSGGGG-EEEEEEEE-TTS-EEEEEEEEEEESS-HHHHHHHHHHHHHHHHHHTTT-----GGGHHHHSEEEEEE-TT--EE-

Foldseek 3Di:
DDDDDDDDDDDDDDDDDDPDDDDDDDDDDDDDDDDDDDDDDDDDDDDDDDDDDDDDDDDDDDDDDDDPDPVVVVVVVVVVVVVPDPDDDPPDPQFDADDPVLQVQLQVLLVVQQDDDCPDQLLQKKWKKKFFADLQAATDDDIGTPDMDGGDPVSRVVNSVRSRRSRNVSCVRHRPHDSSNNSNGRMWIKIDHSVGIDTD